Protein AF-A0A5C7M4S6-F1 (afdb_monomer)

Mean predicted aligned error: 17.48 Å

Secondary structure (DSSP, 8-state):
-PPPPPPSSEEEEEEPTTS-EEEEEE-HHHHHTT-PPPPPSS-GGGPPTTSHHHHHHHHHHHHHHHHHHHHHHHHHHHHHHHHHHHHIIIIIS-HHHHTT--SHHHHHHHHHHHS-PPP-HHHHHHHIIIII--EETTEEHHHHHHTSPPPS----HHHHHHHHHHHHHT--HHHHHTS-HHHHHHHHHHHHHHHHHHHHHHHHHHHHT-

Foldseek 3Di:
DPPPDDDPFDWDFDQDPVRDTDTDTDDPVCVVVPDQLPDQPDDCVPDDPPDPSVVSVVVNVVVVVVVVVVVVVVVVVVVVVVVVLCCCLVPVDDPVVNVVPDDPVSSVVSVVVVPLDAQDLVLLQCCQCPPVVDDDPNHGLSVLLVPPDDDPDDDPVSVVLLVVLCVVVVHDPVRSSPDRSSVSSNSSCVVCVVVSVVVSVVVVVVVVVD

Radius of gyration: 26.86 Å; Cα contacts (8 Å, |Δi|>4): 128; chains: 1; bounding box: 48×53×70 Å

pLDDT: mean 74.1, std 14.86, range [34.62, 96.0]

Sequence (210 aa):
MAPAELPEPFSYRMTFLNGDSADVAYTREDMENGRSIPMPQKRKADCVPLDPEWDAWLAYDTQKAAELHYARQDAEQEGWLDKAVRHVINKCISQEDRRRILLEDDVDAIMEAALVPEVTHEMLRDVISRKYRASFDGENVVDALEALPSGSGEVRIIRLWERELQMKLGKSLEEYGMLPASERADMLVAMKLPEWMSALESEKMRRERR

Solvent-accessible surface area (backbone atoms only — not comparable to full-atom values): 12679 Å² total; per-residue (Å²): 130,81,80,79,81,78,71,79,69,41,71,44,77,47,69,46,98,88,72,50,72,48,78,45,76,42,50,72,70,46,66,77,68,56,72,66,72,74,78,64,88,68,57,75,91,79,43,56,88,89,37,73,70,32,51,48,43,52,52,39,53,51,50,52,50,49,52,53,48,50,56,47,50,52,52,50,49,52,54,47,49,54,52,48,53,51,45,45,58,70,70,73,44,53,81,72,59,56,74,69,56,81,51,73,68,49,51,49,56,46,52,62,65,66,45,60,65,73,68,48,73,66,54,42,46,48,41,34,53,72,74,67,61,45,61,50,100,89,34,50,51,62,60,55,56,68,70,45,85,79,70,99,71,92,68,70,60,61,62,53,50,52,52,52,49,34,59,74,67,71,45,55,72,66,68,50,48,73,48,55,39,70,57,51,28,47,53,46,47,71,69,41,48,67,61,52,52,53,51,53,53,52,50,51,57,54,57,78,76,106

Structure (mmCIF, N/CA/C/O backbone):
data_AF-A0A5C7M4S6-F1
#
_entry.id   AF-A0A5C7M4S6-F1
#
loop_
_atom_site.group_PDB
_atom_site.id
_atom_site.type_symbol
_atom_site.label_atom_id
_atom_site.label_alt_id
_atom_site.label_comp_id
_atom_site.label_asym_id
_atom_site.label_entity_id
_atom_site.label_seq_id
_atom_site.pdbx_PDB_ins_code
_atom_site.Cartn_x
_atom_site.Cartn_y
_atom_site.Cartn_z
_atom_site.occupancy
_atom_site.B_iso_or_equiv
_atom_site.auth_seq_id
_atom_site.auth_comp_id
_atom_site.auth_asym_id
_atom_site.auth_atom_id
_atom_site.pdbx_PDB_model_num
ATOM 1 N N . MET A 1 1 ? -27.812 -18.053 -21.134 1.00 38.78 1 MET A N 1
ATOM 2 C CA . MET A 1 1 ? -27.820 -17.443 -22.480 1.00 38.78 1 MET A CA 1
ATOM 3 C C . MET A 1 1 ? -26.374 -17.320 -22.910 1.00 38.78 1 MET A C 1
ATOM 5 O O . MET A 1 1 ? -25.618 -16.703 -22.173 1.00 38.78 1 MET A O 1
ATOM 9 N N . ALA A 1 2 ? -25.972 -17.970 -24.003 1.00 34.62 2 ALA A N 1
ATOM 10 C CA . ALA A 1 2 ? -24.640 -17.749 -24.562 1.00 34.62 2 ALA A CA 1
ATOM 11 C C . ALA A 1 2 ? -24.568 -16.304 -25.096 1.00 34.62 2 ALA A C 1
ATOM 13 O O . ALA A 1 2 ? -25.572 -15.841 -25.650 1.00 34.62 2 ALA A O 1
ATOM 14 N N . PRO A 1 3 ? -23.461 -15.570 -24.887 1.00 38.56 3 PRO A N 1
ATOM 15 C CA . PRO A 1 3 ? -23.305 -14.242 -25.467 1.00 38.56 3 PRO A CA 1
ATOM 16 C C . PRO A 1 3 ? -23.404 -14.350 -26.992 1.00 38.56 3 PRO A C 1
ATOM 18 O O . PRO A 1 3 ? -22.839 -15.265 -27.588 1.00 38.56 3 PRO A O 1
ATOM 21 N N . ALA A 1 4 ? -24.182 -13.455 -27.604 1.00 46.53 4 ALA A N 1
ATOM 22 C CA . ALA A 1 4 ? -24.341 -13.410 -29.052 1.00 46.53 4 ALA A CA 1
ATOM 23 C C . ALA A 1 4 ? -22.966 -13.210 -29.702 1.00 46.53 4 ALA A C 1
ATOM 25 O O . ALA A 1 4 ? -22.237 -12.288 -29.334 1.00 46.53 4 ALA A O 1
ATOM 26 N N . GLU A 1 5 ? -22.609 -14.093 -30.633 1.00 48.84 5 GLU A N 1
ATOM 27 C CA . GLU A 1 5 ? -21.353 -13.996 -31.370 1.00 48.84 5 GLU A CA 1
ATOM 28 C C . GLU A 1 5 ? -21.321 -12.671 -32.141 1.00 48.84 5 GLU A C 1
ATOM 30 O O . GLU A 1 5 ? -22.247 -12.346 -32.889 1.00 48.84 5 GLU A O 1
ATOM 35 N N . LEU A 1 6 ? -20.272 -11.874 -31.915 1.00 49.28 6 LEU A N 1
ATOM 36 C CA . LEU A 1 6 ? -20.057 -10.631 -32.649 1.00 49.28 6 LEU A CA 1
ATOM 37 C C . LEU A 1 6 ? -19.840 -10.955 -34.138 1.00 49.28 6 LEU A C 1
ATOM 39 O O . LEU A 1 6 ? -19.073 -11.870 -34.440 1.00 49.28 6 LEU A O 1
ATOM 43 N N . PRO A 1 7 ? -20.485 -10.228 -35.068 1.00 56.44 7 PRO A N 1
ATOM 44 C CA . PRO A 1 7 ? -20.280 -10.436 -36.495 1.00 56.44 7 PRO A CA 1
ATOM 45 C C . PRO A 1 7 ? -18.844 -10.066 -36.887 1.00 56.44 7 PRO A C 1
ATOM 47 O O . PRO A 1 7 ? -18.361 -8.981 -36.561 1.00 56.44 7 PRO A O 1
ATOM 50 N N . GLU A 1 8 ? -18.169 -10.978 -37.585 1.00 49.09 8 GLU A N 1
ATOM 51 C CA . GLU A 1 8 ? -16.792 -10.810 -38.054 1.00 49.09 8 GLU A CA 1
ATOM 52 C C . GLU A 1 8 ? -16.749 -10.424 -39.546 1.00 49.09 8 GLU A C 1
ATOM 54 O O . GLU A 1 8 ? -17.538 -10.957 -40.334 1.00 49.09 8 GLU A O 1
ATOM 59 N N . PRO A 1 9 ? -15.825 -9.535 -39.966 1.00 62.56 9 PRO A N 1
ATOM 60 C CA . PRO A 1 9 ? -14.897 -8.767 -39.130 1.00 62.56 9 PRO A CA 1
ATOM 61 C C . PRO A 1 9 ? -15.596 -7.598 -38.415 1.00 62.56 9 PRO A C 1
ATOM 63 O O . PRO A 1 9 ? -16.467 -6.939 -38.986 1.00 62.56 9 PRO A O 1
ATOM 66 N N . PHE A 1 10 ? -15.178 -7.294 -37.184 1.00 58.06 10 PHE A N 1
ATOM 67 C CA . PHE A 1 10 ? -15.633 -6.100 -36.465 1.00 58.06 10 PHE A CA 1
ATOM 68 C C . PHE A 1 10 ? -14.598 -4.979 -36.604 1.00 58.06 10 PHE A C 1
ATOM 70 O O . PHE A 1 10 ? -13.390 -5.214 -36.613 1.00 58.06 10 PHE A O 1
ATOM 77 N N . SER A 1 11 ? -15.075 -3.746 -36.774 1.00 59.66 11 SER A N 1
ATOM 78 C CA . SER A 1 11 ? -14.223 -2.575 -37.009 1.00 59.66 11 SER A CA 1
ATOM 79 C C . SER A 1 11 ? -14.165 -1.699 -35.763 1.00 59.66 11 SER A C 1
ATOM 81 O O . SER A 1 11 ? -15.209 -1.328 -35.226 1.00 59.66 11 SER A O 1
ATOM 83 N N . TYR A 1 12 ? -12.957 -1.340 -35.330 1.00 49.72 12 TYR A N 1
ATOM 84 C CA . TYR A 1 12 ? -12.733 -0.351 -34.280 1.00 49.72 12 TYR A CA 1
ATOM 85 C C . TYR A 1 12 ? -12.117 0.904 -34.873 1.00 49.72 12 TYR A C 1
ATOM 87 O O . TYR A 1 12 ? -11.176 0.835 -35.662 1.00 49.72 12 TYR A O 1
ATOM 95 N N . ARG A 1 13 ? -12.609 2.060 -34.436 1.00 54.88 13 ARG A N 1
ATOM 96 C CA . ARG A 1 13 ? -11.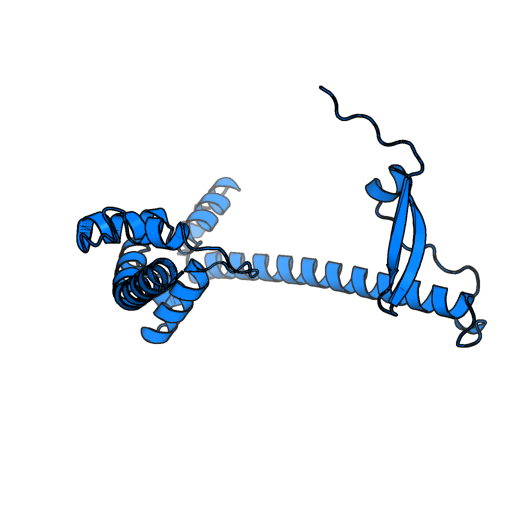927 3.324 -34.675 1.00 54.88 13 ARG A CA 1
ATOM 97 C C . ARG A 1 13 ? -10.788 3.448 -33.675 1.00 54.88 13 ARG A C 1
ATOM 99 O O . ARG A 1 13 ? -11.031 3.684 -32.493 1.00 54.88 13 ARG A O 1
ATOM 106 N N . MET A 1 14 ? -9.561 3.254 -34.137 1.00 57.84 14 MET A N 1
ATOM 107 C CA . MET A 1 14 ? -8.370 3.445 -33.320 1.00 57.84 14 MET A CA 1
ATOM 108 C C . MET A 1 14 ? -7.874 4.870 -33.473 1.00 57.84 14 MET A C 1
ATOM 110 O O . MET A 1 14 ? -7.641 5.318 -34.592 1.00 57.84 14 MET A O 1
ATOM 114 N N . THR A 1 15 ? -7.695 5.558 -32.350 1.00 54.16 15 THR A N 1
ATOM 115 C CA . THR A 1 15 ? -7.019 6.855 -32.306 1.00 54.16 15 THR A CA 1
ATOM 116 C C . THR A 1 15 ? -5.551 6.625 -31.968 1.00 54.16 15 THR A C 1
ATOM 118 O O . THR A 1 15 ? -5.232 6.047 -30.928 1.00 54.16 15 THR A O 1
ATOM 121 N N . PHE A 1 16 ? -4.660 7.056 -32.850 1.00 62.44 16 PHE A N 1
ATOM 122 C CA . PHE A 1 16 ? -3.217 6.954 -32.678 1.00 62.44 16 PHE A CA 1
ATOM 123 C C . PHE A 1 16 ? -2.688 8.090 -31.794 1.00 62.44 16 PHE A C 1
ATOM 125 O O . PHE A 1 16 ? -3.347 9.106 -31.573 1.00 62.44 16 PHE A O 1
ATOM 132 N N . LEU A 1 17 ? -1.459 7.935 -31.293 1.00 49.44 17 LEU A N 1
ATOM 133 C CA . LEU A 1 17 ? -0.818 8.908 -30.396 1.00 49.44 17 LEU A CA 1
ATOM 134 C C . LEU A 1 17 ? -0.606 10.293 -31.034 1.00 49.44 17 LEU A C 1
ATOM 136 O O . LEU A 1 17 ? -0.450 11.276 -30.315 1.00 49.44 17 LEU A O 1
ATOM 140 N N . ASN A 1 18 ? -0.613 10.385 -32.366 1.00 59.50 18 ASN A N 1
ATOM 141 C CA . ASN A 1 18 ? -0.530 11.645 -33.106 1.00 59.50 18 ASN A CA 1
ATOM 142 C C . ASN A 1 18 ? -1.893 12.363 -33.246 1.00 59.50 18 ASN A C 1
ATOM 144 O O . ASN A 1 18 ? -1.940 13.462 -33.790 1.00 59.50 18 ASN A O 1
ATOM 148 N N . GLY A 1 19 ? -2.980 11.767 -32.742 1.00 60.16 19 GLY A N 1
ATOM 149 C CA . GLY A 1 19 ? -4.340 12.302 -32.818 1.00 60.16 19 GLY A CA 1
ATOM 150 C C . GLY A 1 19 ? -5.130 11.869 -34.055 1.00 60.16 19 GLY A C 1
ATOM 151 O O . GLY A 1 19 ? -6.329 12.145 -34.119 1.00 60.16 19 GLY A O 1
ATOM 152 N N . ASP A 1 20 ? -4.508 11.165 -35.003 1.00 64.19 20 ASP A N 1
ATOM 153 C CA . ASP A 1 20 ? -5.213 10.611 -36.156 1.00 64.19 20 ASP A CA 1
ATOM 154 C C . ASP A 1 20 ? -6.082 9.432 -35.735 1.00 64.19 20 ASP A C 1
ATOM 156 O O . ASP A 1 20 ? -5.797 8.741 -34.757 1.00 64.19 20 ASP A O 1
ATOM 160 N N . SER A 1 21 ? -7.143 9.170 -36.496 1.00 66.12 21 SER A N 1
ATOM 161 C CA . SER A 1 21 ? -7.960 7.979 -36.290 1.00 66.12 21 SER A CA 1
ATOM 162 C C . SER A 1 21 ? -8.142 7.199 -37.581 1.00 66.12 21 SER A C 1
ATOM 164 O O . SER A 1 21 ? -8.342 7.787 -38.643 1.00 66.12 21 SER A O 1
ATOM 166 N N . ALA A 1 22 ? -8.072 5.875 -37.482 1.00 64.44 22 ALA A N 1
ATOM 167 C CA . ALA A 1 22 ? -8.379 4.969 -38.578 1.00 64.44 22 ALA A CA 1
ATOM 168 C C . ALA A 1 22 ? -9.371 3.904 -38.116 1.00 64.44 22 ALA A C 1
ATOM 170 O O . ALA A 1 22 ? -9.297 3.410 -36.989 1.00 64.44 22 ALA A O 1
ATOM 171 N N . ASP A 1 23 ? -10.289 3.544 -39.007 1.00 66.81 23 ASP A N 1
ATOM 172 C CA . ASP A 1 23 ? -11.171 2.403 -38.808 1.00 66.81 23 ASP A CA 1
ATOM 173 C C . ASP A 1 23 ? -10.395 1.137 -39.209 1.00 66.81 23 ASP A C 1
ATOM 175 O O . ASP A 1 23 ? -10.052 0.938 -40.376 1.00 66.81 23 ASP A O 1
ATOM 179 N N . VAL A 1 24 ? -10.064 0.308 -38.219 1.00 63.81 24 VAL A N 1
ATOM 180 C CA . VAL A 1 24 ? -9.273 -0.915 -38.383 1.00 63.81 24 VAL A CA 1
ATOM 181 C C . VAL A 1 24 ? -10.179 -2.119 -38.161 1.00 63.81 24 VAL A C 1
ATOM 183 O O . VAL A 1 24 ? -10.838 -2.236 -37.126 1.00 63.81 24 VAL A O 1
ATOM 186 N N . ALA A 1 25 ? -10.213 -3.020 -39.141 1.00 62.56 25 ALA A N 1
ATOM 187 C CA . ALA A 1 25 ? -10.948 -4.274 -39.053 1.00 62.56 25 ALA A CA 1
ATOM 188 C C . ALA A 1 25 ? -10.105 -5.344 -38.343 1.00 62.56 25 ALA A C 1
ATOM 190 O O . ALA A 1 25 ? -8.958 -5.601 -38.724 1.00 62.56 25 ALA A O 1
ATOM 191 N N . TYR A 1 26 ? -10.703 -5.976 -37.337 1.00 54.62 26 TYR A N 1
ATOM 192 C CA . TYR A 1 26 ? -10.131 -7.084 -36.583 1.00 54.62 26 TYR A CA 1
ATOM 193 C C . TYR A 1 26 ? -10.938 -8.360 -36.815 1.00 54.62 26 TYR A C 1
ATOM 195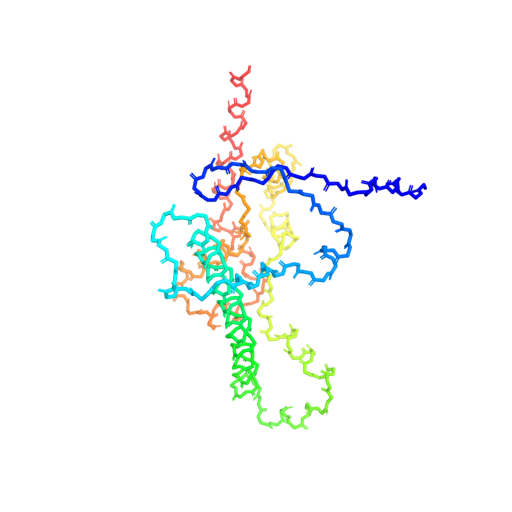 O O . TYR A 1 26 ? -12.168 -8.338 -36.935 1.00 54.62 26 TYR A O 1
ATOM 203 N N . THR A 1 27 ? -10.226 -9.481 -36.861 1.00 61.31 27 THR A N 1
ATOM 204 C CA . THR A 1 27 ? -10.796 -10.824 -36.721 1.00 61.31 27 THR A CA 1
ATOM 205 C C . THR A 1 27 ? -10.497 -11.367 -35.323 1.00 61.31 27 THR A C 1
ATOM 207 O O . THR A 1 27 ? -9.634 -10.847 -34.612 1.00 61.31 27 THR A O 1
ATOM 210 N N . ARG A 1 28 ? -11.199 -12.420 -34.899 1.00 53.75 28 ARG A N 1
ATOM 211 C CA . ARG A 1 28 ? -10.939 -13.075 -33.606 1.00 53.75 28 ARG A CA 1
ATOM 212 C C . ARG A 1 28 ? -9.544 -13.702 -33.542 1.00 53.75 28 ARG A C 1
ATOM 214 O O . ARG A 1 28 ? -8.868 -13.583 -32.524 1.00 53.75 28 ARG A O 1
ATOM 221 N N . GLU A 1 29 ? -9.074 -14.240 -34.664 1.00 52.81 29 GLU A N 1
ATOM 222 C CA . GLU A 1 29 ? -7.724 -14.792 -34.819 1.00 52.81 29 GLU A CA 1
ATOM 223 C C . GLU A 1 29 ? -6.624 -13.726 -34.625 1.00 52.81 29 GLU A C 1
ATOM 225 O O . GLU A 1 29 ? -5.552 -14.026 -34.100 1.00 52.81 29 GLU A O 1
ATOM 230 N N . ASP A 1 30 ? -6.902 -12.460 -34.961 1.00 58.44 30 ASP A N 1
ATOM 231 C CA . ASP A 1 30 ? -5.971 -11.343 -34.742 1.00 58.44 30 ASP A CA 1
ATOM 232 C C . ASP A 1 30 ? -5.835 -10.946 -33.261 1.00 58.44 30 ASP A C 1
ATOM 234 O O . ASP A 1 30 ? -4.789 -10.426 -32.858 1.00 58.44 30 ASP A O 1
ATOM 238 N N . MET A 1 31 ? -6.884 -11.163 -32.456 1.00 53.34 31 MET A N 1
ATOM 239 C CA . MET A 1 31 ? -6.871 -10.877 -31.015 1.00 53.34 31 MET A CA 1
ATOM 240 C C . MET A 1 31 ? -6.227 -12.008 -30.214 1.00 53.34 31 MET A C 1
ATOM 242 O O . MET A 1 31 ? -5.483 -11.740 -29.276 1.00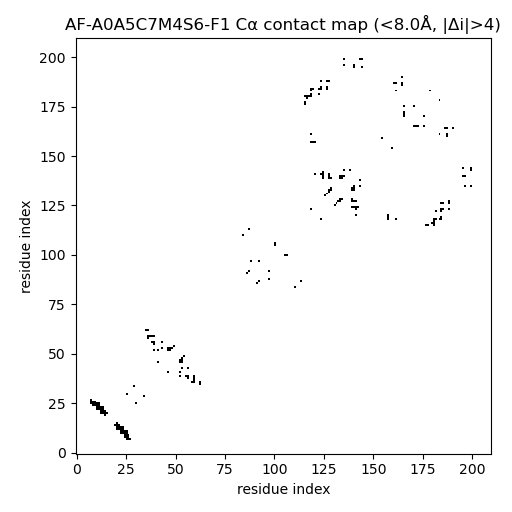 53.34 31 MET A O 1
ATOM 246 N N . GLU A 1 32 ? -6.478 -13.261 -30.597 1.00 50.94 32 GLU A N 1
ATOM 247 C CA . GLU A 1 32 ? -5.940 -14.441 -29.906 1.00 50.94 32 GLU A CA 1
ATOM 248 C C . GLU A 1 32 ? -4.432 -14.620 -30.134 1.00 50.94 32 GLU A C 1
ATOM 250 O O . GLU A 1 32 ? -3.723 -15.061 -29.233 1.00 50.94 32 GLU A O 1
ATOM 255 N N . ASN A 1 33 ? -3.920 -14.212 -31.299 1.00 55.00 33 ASN A N 1
ATOM 256 C CA . ASN A 1 33 ? -2.504 -14.354 -31.647 1.00 55.00 33 ASN A CA 1
ATOM 257 C C . ASN A 1 33 ? -1.664 -13.091 -31.406 1.00 55.0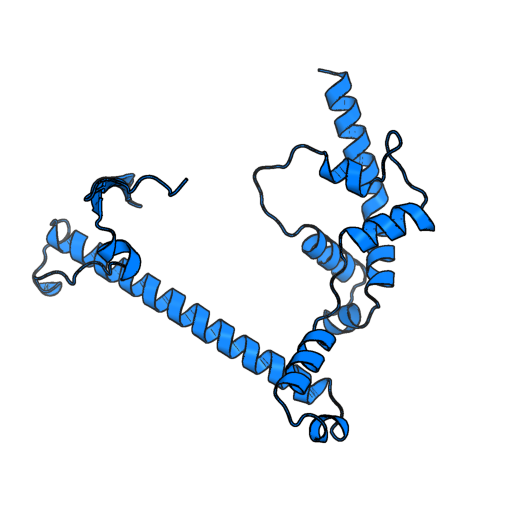0 33 ASN A C 1
ATOM 259 O O . ASN A 1 33 ? -0.486 -13.080 -31.757 1.00 55.00 33 ASN A O 1
ATOM 263 N N . GLY A 1 34 ? -2.256 -12.031 -30.840 1.00 53.88 34 GLY A N 1
ATOM 264 C CA . GLY A 1 34 ? -1.584 -10.760 -30.573 1.00 53.88 34 GLY A CA 1
ATOM 265 C C . GLY A 1 34 ? -0.941 -10.172 -31.829 1.00 53.88 34 GLY A C 1
ATOM 266 O O . GLY A 1 34 ? 0.269 -10.286 -32.014 1.00 53.88 34 GLY A O 1
ATOM 267 N N . ARG A 1 35 ? -1.734 -9.546 -32.712 1.00 55.84 35 ARG A N 1
ATOM 268 C CA . ARG A 1 35 ? -1.221 -8.914 -33.943 1.00 55.84 35 ARG A CA 1
ATOM 269 C C . ARG A 1 35 ? 0.001 -8.016 -33.667 1.00 55.84 35 ARG A C 1
ATOM 271 O O . ARG A 1 35 ? -0.118 -6.879 -33.210 1.00 55.84 35 ARG A O 1
ATOM 278 N N . SER A 1 36 ? 1.185 -8.515 -34.012 1.00 57.56 36 SER A N 1
ATOM 279 C CA . SER A 1 36 ? 2.373 -7.691 -34.225 1.00 57.56 36 SER A CA 1
ATOM 280 C C . SER A 1 36 ? 2.181 -6.967 -35.557 1.00 57.56 36 SER A C 1
ATOM 282 O O . SER A 1 36 ? 1.759 -7.600 -36.531 1.00 57.56 36 SER A O 1
ATOM 284 N N . ILE A 1 37 ? 2.425 -5.653 -35.618 1.00 59.16 37 ILE A N 1
ATOM 285 C CA . ILE A 1 37 ? 2.399 -4.913 -36.885 1.00 59.16 37 ILE A CA 1
ATOM 286 C C . ILE A 1 37 ? 3.296 -5.681 -37.867 1.00 59.16 37 ILE A C 1
ATOM 288 O O . ILE A 1 37 ? 4.444 -5.992 -37.528 1.00 59.16 37 ILE A O 1
ATOM 292 N N . PRO A 1 38 ? 2.789 -6.051 -39.056 1.00 61.53 38 PRO A N 1
ATOM 293 C CA . PRO A 1 38 ? 3.587 -6.782 -40.023 1.00 61.53 38 PRO A CA 1
ATOM 294 C C . PRO A 1 38 ? 4.806 -5.942 -40.401 1.00 61.53 38 PRO A C 1
ATOM 296 O O . PRO A 1 38 ? 4.697 -4.735 -40.618 1.00 61.53 38 PRO A O 1
ATOM 299 N N . MET A 1 39 ? 5.971 -6.587 -40.471 1.00 65.88 39 MET A N 1
ATOM 300 C CA . MET A 1 39 ? 7.210 -5.922 -40.862 1.00 65.88 39 MET A CA 1
ATOM 301 C C . MET A 1 39 ? 7.008 -5.212 -42.214 1.00 65.88 39 MET A C 1
ATOM 303 O O . MET A 1 39 ? 6.554 -5.862 -43.164 1.00 65.88 39 MET A O 1
ATOM 307 N N . PRO A 1 40 ? 7.332 -3.910 -42.330 1.00 76.69 40 PRO A N 1
ATOM 308 C CA . PRO A 1 40 ? 7.170 -3.190 -43.587 1.00 76.69 40 PRO A CA 1
ATOM 309 C C . PRO A 1 40 ? 7.975 -3.842 -44.718 1.00 76.69 40 PRO A C 1
ATOM 311 O O . PRO A 1 40 ? 9.088 -4.331 -44.513 1.00 76.69 40 PRO A O 1
ATOM 314 N N . GLN A 1 41 ? 7.410 -3.858 -45.929 1.00 73.38 41 GLN A N 1
ATOM 315 C CA . GLN A 1 41 ? 7.985 -4.604 -47.057 1.00 73.38 41 GLN A CA 1
ATOM 316 C C . GLN A 1 41 ? 9.219 -3.925 -47.666 1.00 73.38 41 GLN A C 1
ATOM 318 O O . GLN A 1 41 ? 10.133 -4.603 -48.139 1.00 73.38 41 GLN A O 1
ATOM 323 N N . LYS A 1 42 ? 9.261 -2.588 -47.669 1.00 75.75 42 LYS A N 1
ATOM 324 C CA . LYS A 1 42 ? 10.436 -1.824 -48.110 1.00 75.75 42 LYS A CA 1
ATOM 325 C C . LYS A 1 42 ? 11.452 -1.734 -46.985 1.00 75.75 42 LYS A C 1
ATOM 327 O O . LYS A 1 42 ? 11.081 -1.643 -45.821 1.00 75.75 42 LYS A O 1
ATOM 332 N N . ARG A 1 43 ? 12.748 -1.717 -47.305 1.00 75.94 43 ARG A N 1
ATOM 333 C CA . ARG A 1 43 ? 13.778 -1.499 -46.280 1.00 75.94 43 ARG A CA 1
ATOM 334 C C . ARG A 1 43 ? 13.707 -0.050 -45.806 1.00 75.94 43 ARG A C 1
ATOM 336 O O . ARG A 1 43 ? 13.578 0.849 -46.626 1.00 75.94 43 ARG A O 1
ATOM 343 N N . LYS A 1 44 ? 13.892 0.182 -44.505 1.00 74.38 44 LYS A N 1
ATOM 344 C CA . LYS A 1 44 ? 13.865 1.527 -43.899 1.00 74.38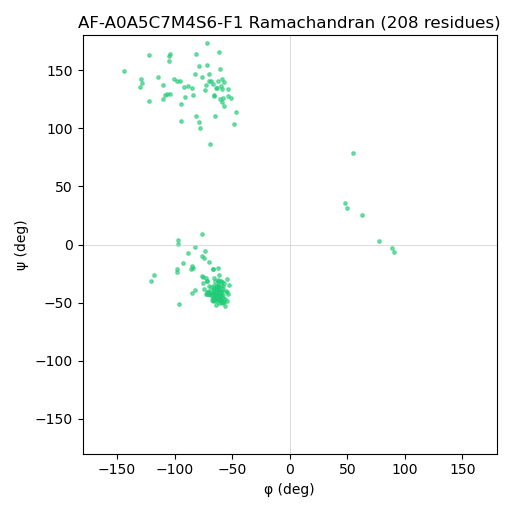 44 LYS A CA 1
ATOM 345 C C . LYS A 1 44 ? 14.796 2.537 -44.587 1.00 74.38 44 LYS A C 1
ATOM 347 O O . LYS A 1 44 ? 14.462 3.710 -44.682 1.00 74.38 44 LYS A O 1
ATOM 352 N N . ALA A 1 45 ? 15.951 2.077 -45.076 1.00 79.69 45 ALA A N 1
ATOM 353 C CA . ALA A 1 45 ? 16.920 2.908 -45.797 1.00 79.69 45 ALA A CA 1
ATOM 354 C C . ALA A 1 45 ? 16.410 3.417 -47.159 1.00 79.69 45 ALA A C 1
ATOM 356 O O . ALA A 1 45 ? 16.928 4.408 -47.663 1.00 79.69 45 ALA A O 1
ATOM 357 N N . ASP A 1 46 ? 15.399 2.754 -47.725 1.00 80.88 46 ASP A N 1
ATOM 358 C CA . ASP A 1 46 ? 14.792 3.081 -49.018 1.00 80.88 46 ASP A CA 1
ATOM 359 C C . ASP A 1 46 ? 13.509 3.925 -48.856 1.00 80.88 46 ASP A C 1
ATOM 361 O O . ASP A 1 46 ? 12.853 4.265 -49.842 1.00 80.88 46 ASP A O 1
ATOM 365 N N . CYS A 1 47 ? 13.122 4.244 -47.617 1.00 76.69 47 CYS A N 1
ATOM 366 C CA . CYS A 1 47 ? 11.942 5.039 -47.297 1.00 76.69 47 CYS A CA 1
ATOM 367 C C . CYS A 1 47 ? 12.308 6.526 -47.193 1.00 76.69 47 CYS A C 1
ATOM 369 O O . CYS A 1 47 ? 13.296 6.892 -46.553 1.00 76.69 47 CYS A O 1
ATOM 371 N N . VAL A 1 48 ? 11.489 7.393 -47.790 1.00 82.31 48 VAL A N 1
ATOM 372 C CA . VAL A 1 48 ? 11.635 8.848 -47.658 1.00 82.31 48 VAL A CA 1
ATOM 373 C C . VAL A 1 48 ? 10.915 9.302 -46.383 1.00 82.31 48 VAL A C 1
ATOM 375 O O . VAL A 1 48 ? 9.790 8.858 -46.146 1.00 82.31 48 VAL A O 1
ATOM 378 N N . PRO A 1 49 ? 11.519 10.170 -45.550 1.00 77.31 49 PRO A N 1
ATOM 379 C CA . PRO A 1 49 ? 10.840 10.716 -44.380 1.00 77.31 49 PRO A CA 1
ATOM 380 C C . PRO A 1 49 ? 9.499 11.359 -44.755 1.00 77.31 49 PRO A C 1
ATOM 382 O O . PRO A 1 49 ? 9.462 12.157 -45.689 1.00 77.31 49 PRO A O 1
ATOM 385 N N . LEU A 1 50 ? 8.449 11.058 -43.980 1.00 73.62 50 LEU A N 1
ATOM 386 C CA . LEU A 1 50 ? 7.056 11.517 -44.155 1.00 73.62 50 LEU A CA 1
ATOM 387 C C . LEU A 1 50 ? 6.242 10.808 -45.252 1.00 73.62 50 LEU A C 1
ATOM 389 O O . LEU A 1 50 ? 5.086 11.171 -45.469 1.00 73.62 50 LEU A O 1
ATOM 393 N N . ASP A 1 51 ? 6.797 9.796 -45.922 1.00 79.56 51 ASP A N 1
ATOM 394 C CA . ASP A 1 51 ? 5.986 8.911 -46.760 1.00 79.56 51 ASP A CA 1
ATOM 395 C C . ASP A 1 51 ? 5.243 7.872 -45.896 1.00 79.56 51 ASP A C 1
ATOM 397 O O . ASP A 1 51 ? 5.763 7.448 -44.861 1.00 79.56 51 ASP A O 1
ATOM 401 N N . PRO A 1 52 ? 4.091 7.340 -46.349 1.00 75.19 52 PRO A N 1
ATOM 402 C CA . PRO A 1 52 ? 3.336 6.323 -45.604 1.00 75.19 52 PRO A CA 1
ATOM 403 C C . PRO A 1 52 ? 4.158 5.080 -45.216 1.00 75.19 52 PRO A C 1
ATOM 405 O O . PRO A 1 52 ? 3.920 4.450 -44.190 1.00 75.19 52 PRO A O 1
ATOM 408 N N . GLU A 1 53 ? 5.157 4.733 -46.030 1.00 74.88 53 GLU A N 1
ATOM 409 C CA . GLU A 1 53 ? 6.091 3.628 -45.773 1.00 74.88 53 GLU A CA 1
ATOM 410 C C . GLU A 1 53 ? 7.078 3.942 -44.638 1.00 74.88 53 GLU A C 1
ATOM 412 O O . GLU A 1 53 ? 7.499 3.047 -43.907 1.00 74.88 53 GLU A O 1
ATOM 417 N N . TRP A 1 54 ? 7.451 5.213 -44.472 1.00 72.75 54 TRP A N 1
ATOM 418 C CA . TRP A 1 54 ? 8.264 5.670 -43.347 1.00 72.75 54 TRP A CA 1
ATOM 419 C C . TRP A 1 54 ? 7.463 5.656 -42.045 1.00 72.75 54 TRP A C 1
ATOM 421 O O . TRP A 1 54 ? 7.970 5.198 -41.019 1.00 72.75 54 TRP A O 1
ATOM 431 N N . ASP A 1 55 ? 6.198 6.073 -42.097 1.00 72.12 55 ASP A N 1
ATOM 432 C CA . ASP A 1 55 ? 5.296 6.033 -40.944 1.00 72.12 55 ASP A CA 1
ATOM 433 C C . ASP A 1 55 ? 4.996 4.591 -40.508 1.00 72.12 55 ASP A C 1
ATOM 435 O O . ASP A 1 55 ? 4.997 4.293 -39.311 1.00 72.12 55 ASP A O 1
ATOM 439 N N . ALA A 1 56 ? 4.850 3.663 -41.461 1.00 71.38 56 ALA A N 1
ATOM 440 C CA . ALA A 1 56 ? 4.734 2.232 -41.176 1.00 71.38 56 ALA A CA 1
ATOM 441 C C . ALA A 1 56 ? 5.977 1.677 -40.454 1.00 71.38 56 ALA A C 1
ATOM 443 O O . ALA A 1 56 ? 5.848 0.907 -39.500 1.00 71.38 56 ALA A O 1
ATOM 444 N N . TRP A 1 57 ? 7.182 2.105 -40.852 1.00 76.38 57 TRP A N 1
ATOM 445 C CA . TRP A 1 57 ? 8.424 1.774 -40.141 1.00 76.38 57 TRP A CA 1
ATOM 446 C C . TRP A 1 57 ? 8.489 2.373 -38.741 1.00 76.38 57 TRP A C 1
ATOM 448 O O . TRP A 1 57 ? 8.928 1.693 -37.815 1.00 76.38 57 TRP A O 1
ATOM 458 N N . LEU A 1 58 ? 8.047 3.619 -38.567 1.00 71.88 58 LEU A N 1
ATOM 459 C CA . LEU A 1 58 ? 8.021 4.264 -37.258 1.00 71.88 58 LEU A CA 1
ATOM 460 C C . LEU A 1 58 ? 7.057 3.541 -36.310 1.00 71.88 58 LEU A C 1
ATOM 462 O O . LEU A 1 58 ? 7.409 3.292 -35.157 1.00 71.88 58 LEU A O 1
ATOM 466 N N . ALA A 1 59 ? 5.876 3.153 -36.795 1.00 70.50 59 ALA A N 1
ATOM 467 C CA . ALA A 1 59 ? 4.899 2.393 -36.024 1.00 70.50 59 ALA A CA 1
ATOM 468 C C . ALA A 1 59 ? 5.427 0.997 -35.646 1.00 70.50 59 ALA A C 1
ATOM 470 O O . ALA A 1 59 ? 5.332 0.601 -34.483 1.00 70.50 59 ALA A O 1
ATOM 471 N N . TYR A 1 60 ? 6.052 0.290 -36.596 1.00 73.81 60 TYR A N 1
ATOM 472 C CA . TYR A 1 60 ? 6.676 -1.015 -36.364 1.00 73.81 60 TYR A CA 1
ATOM 473 C C . TYR A 1 60 ? 7.808 -0.950 -35.326 1.00 73.81 60 TYR A C 1
ATOM 475 O O . TYR A 1 60 ? 7.801 -1.710 -34.357 1.00 73.81 60 TYR A O 1
ATOM 483 N N . ASP A 1 61 ? 8.752 -0.014 -35.477 1.00 73.81 61 ASP A N 1
ATOM 484 C CA . ASP A 1 61 ? 9.863 0.168 -34.532 1.00 73.81 61 ASP A CA 1
ATOM 485 C C . ASP A 1 61 ? 9.354 0.548 -33.136 1.00 73.81 61 ASP A C 1
ATOM 487 O O . ASP A 1 61 ? 9.864 0.052 -32.131 1.00 73.81 61 ASP A O 1
ATOM 491 N N . THR A 1 62 ? 8.323 1.397 -33.066 1.00 71.06 62 THR A N 1
ATOM 492 C CA . THR A 1 62 ? 7.698 1.804 -31.800 1.00 71.06 62 THR A CA 1
ATOM 493 C C . THR A 1 62 ? 7.065 0.612 -31.087 1.00 71.06 62 THR A C 1
ATOM 495 O O . THR A 1 62 ? 7.309 0.416 -29.895 1.00 71.06 62 THR A O 1
ATOM 498 N N . GLN A 1 63 ? 6.307 -0.227 -31.803 1.00 74.69 63 GLN A N 1
ATOM 499 C CA . GLN A 1 63 ? 5.718 -1.429 -31.212 1.00 74.69 63 GLN A CA 1
ATOM 500 C C . GLN A 1 63 ? 6.798 -2.422 -30.774 1.00 74.69 63 GLN A C 1
ATOM 502 O O . GLN A 1 63 ? 6.730 -2.929 -29.659 1.00 74.69 63 GLN A O 1
ATOM 507 N N . LYS A 1 64 ? 7.826 -2.668 -31.595 1.00 74.12 64 LYS A N 1
ATOM 508 C CA . LYS A 1 64 ? 8.923 -3.580 -31.232 1.00 74.12 64 LYS A CA 1
ATOM 509 C C . LYS A 1 64 ? 9.716 -3.084 -30.027 1.00 74.12 64 LYS A C 1
ATOM 511 O O . LYS A 1 64 ? 10.093 -3.885 -29.175 1.00 74.12 64 LYS A O 1
ATOM 516 N N . ALA A 1 65 ? 9.940 -1.776 -29.917 1.00 64.06 65 ALA A N 1
ATOM 517 C CA . ALA A 1 65 ? 10.554 -1.177 -28.738 1.00 64.06 65 ALA A CA 1
ATOM 518 C C . ALA A 1 65 ? 9.681 -1.353 -27.485 1.00 64.06 65 ALA A C 1
ATOM 520 O O . ALA A 1 65 ? 10.217 -1.658 -26.421 1.00 64.06 65 ALA A O 1
ATOM 521 N N . ALA A 1 66 ? 8.356 -1.212 -27.608 1.00 67.25 66 ALA A N 1
ATOM 522 C CA . ALA A 1 66 ? 7.422 -1.466 -26.514 1.00 67.25 66 ALA A CA 1
ATOM 523 C C . ALA A 1 66 ? 7.413 -2.948 -26.101 1.00 67.25 66 ALA A C 1
ATOM 525 O O . ALA A 1 66 ? 7.568 -3.242 -24.920 1.00 67.25 66 ALA A O 1
ATOM 526 N N . GLU A 1 67 ? 7.327 -3.881 -27.055 1.00 76.00 67 GLU A N 1
ATOM 527 C CA . GLU A 1 67 ? 7.411 -5.330 -26.807 1.00 76.00 67 GLU A CA 1
ATOM 528 C C . GLU A 1 67 ? 8.715 -5.698 -26.073 1.00 76.00 67 GLU A C 1
ATOM 530 O O . GLU A 1 67 ? 8.686 -6.395 -25.061 1.00 76.00 67 GLU A O 1
ATOM 535 N N . LEU A 1 68 ? 9.860 -5.174 -26.530 1.00 69.75 68 LEU A N 1
ATOM 536 C CA . LEU A 1 68 ? 11.157 -5.377 -25.874 1.00 69.75 68 LEU A CA 1
ATOM 537 C C . LEU A 1 68 ? 11.210 -4.762 -24.471 1.00 69.75 68 LEU A C 1
ATOM 539 O O . LEU A 1 68 ? 11.842 -5.326 -23.578 1.00 69.75 68 LEU A O 1
ATOM 543 N N . HIS A 1 69 ? 10.580 -3.604 -24.271 1.00 62.34 69 HIS A N 1
ATOM 544 C CA . HIS A 1 69 ? 10.512 -2.955 -22.968 1.00 62.34 69 HIS A CA 1
ATOM 545 C C . HIS A 1 69 ? 9.691 -3.777 -21.973 1.00 62.34 69 HIS A C 1
ATOM 547 O O . HIS A 1 69 ? 10.168 -4.005 -20.866 1.00 62.34 69 HIS A O 1
ATOM 553 N N . TYR A 1 70 ? 8.512 -4.259 -22.373 1.00 68.31 70 TYR A N 1
ATOM 554 C CA . TYR A 1 70 ? 7.673 -5.112 -21.529 1.00 68.31 70 TYR A CA 1
ATOM 555 C C . TYR A 1 70 ? 8.357 -6.440 -21.217 1.00 68.31 70 TYR A C 1
ATOM 557 O O . TYR A 1 70 ? 8.497 -6.777 -20.049 1.00 68.31 70 TYR A O 1
ATOM 565 N N . ALA A 1 71 ? 8.926 -7.118 -22.218 1.00 72.31 71 ALA A N 1
ATOM 566 C CA . ALA A 1 71 ? 9.687 -8.347 -21.988 1.00 72.31 71 ALA A CA 1
ATOM 567 C C . ALA A 1 71 ? 10.868 -8.134 -21.023 1.00 72.31 71 ALA A C 1
ATOM 569 O O . ALA A 1 71 ? 11.196 -9.000 -20.213 1.00 72.31 71 ALA A O 1
ATOM 570 N N . ARG A 1 72 ? 11.517 -6.963 -21.087 1.00 69.44 72 ARG A N 1
ATOM 571 C CA . ARG A 1 72 ? 12.574 -6.592 -20.144 1.00 69.44 72 ARG A CA 1
ATOM 572 C C . ARG A 1 72 ? 12.030 -6.304 -18.746 1.00 69.44 72 ARG A C 1
ATOM 574 O O . ARG A 1 72 ? 12.676 -6.711 -17.788 1.00 69.44 72 ARG A O 1
ATOM 581 N N . GLN A 1 73 ? 10.894 -5.621 -18.618 1.00 65.06 73 GLN A N 1
ATOM 582 C CA . GLN A 1 73 ? 10.240 -5.403 -17.325 1.00 65.06 73 GLN A CA 1
ATOM 583 C C . GLN A 1 73 ? 9.838 -6.730 -16.679 1.00 65.06 73 GLN A C 1
ATOM 585 O O . GLN A 1 73 ? 10.142 -6.928 -15.507 1.00 65.06 73 GLN A O 1
ATOM 590 N N . ASP A 1 74 ? 9.256 -7.652 -17.446 1.00 66.44 74 ASP A N 1
ATOM 591 C CA . ASP A 1 74 ? 8.870 -8.982 -16.971 1.00 66.44 74 ASP A CA 1
ATOM 592 C C . ASP A 1 74 ? 10.101 -9.766 -16.491 1.00 66.44 74 ASP A C 1
ATOM 594 O O . ASP A 1 74 ? 10.133 -10.259 -15.364 1.00 66.44 74 ASP A O 1
ATOM 598 N N . ALA A 1 75 ? 11.178 -9.787 -17.285 1.00 70.94 75 ALA A N 1
ATOM 599 C CA . ALA A 1 75 ? 12.432 -10.438 -16.898 1.00 70.94 75 ALA A CA 1
ATOM 600 C C . ALA A 1 75 ? 13.108 -9.772 -15.680 1.0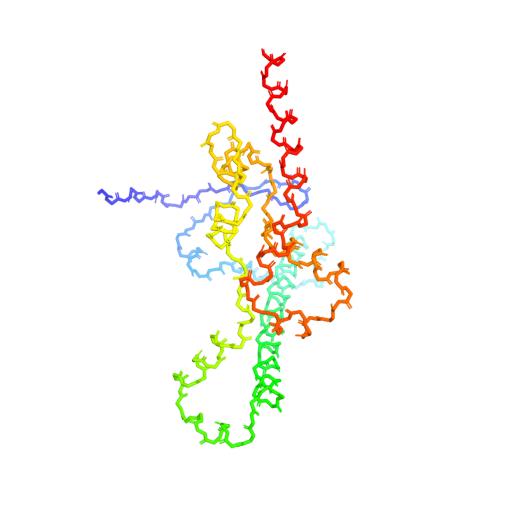0 70.94 75 ALA A C 1
ATOM 602 O O . ALA A 1 75 ? 13.703 -10.446 -14.835 1.00 70.94 75 ALA A O 1
ATOM 603 N N . GLU A 1 76 ? 13.043 -8.442 -15.566 1.00 67.06 76 GLU A N 1
ATOM 604 C CA . GLU A 1 76 ? 13.544 -7.704 -14.402 1.00 67.06 76 GLU A CA 1
ATOM 605 C C . GLU A 1 76 ? 12.695 -7.983 -13.152 1.00 67.06 76 GLU A C 1
ATOM 607 O O . GLU A 1 76 ? 13.255 -8.111 -12.060 1.00 67.06 76 GLU A O 1
ATOM 612 N N . GLN A 1 77 ? 11.377 -8.138 -13.304 1.00 61.69 77 GLN A N 1
ATOM 613 C CA . GLN A 1 77 ? 10.449 -8.502 -12.237 1.00 61.69 77 GLN A CA 1
ATOM 614 C C . GLN A 1 77 ? 10.694 -9.933 -11.750 1.00 61.69 77 GLN A C 1
ATOM 616 O O . GLN A 1 77 ? 10.846 -10.140 -10.546 1.00 61.69 77 GLN A O 1
ATOM 621 N N . GLU A 1 78 ? 10.824 -10.904 -12.654 1.00 67.06 78 GLU A N 1
ATOM 622 C CA . GLU A 1 78 ? 11.216 -12.278 -12.315 1.00 67.06 78 GLU A CA 1
ATOM 623 C C . GLU A 1 78 ? 12.578 -12.310 -11.608 1.00 67.06 78 GLU A C 1
ATOM 625 O O . GLU A 1 78 ? 12.736 -12.928 -10.553 1.00 67.06 78 GLU A O 1
ATOM 630 N N . GLY A 1 79 ? 13.562 -11.574 -12.134 1.00 67.62 79 GLY A N 1
ATOM 631 C CA . GLY A 1 79 ? 14.886 -11.468 -11.525 1.00 67.62 79 GLY A CA 1
ATOM 632 C C . GLY A 1 79 ? 14.871 -10.788 -10.152 1.00 67.62 79 GLY A C 1
ATOM 633 O O . GLY A 1 79 ? 15.703 -11.099 -9.295 1.00 67.62 79 GLY A O 1
ATOM 634 N N . TRP A 1 80 ? 13.950 -9.854 -9.916 1.00 65.50 80 TRP A N 1
ATOM 635 C CA . TRP A 1 80 ? 13.741 -9.244 -8.606 1.00 65.50 80 TRP A CA 1
ATOM 636 C C . TRP A 1 80 ? 13.095 -10.227 -7.624 1.00 65.50 80 TRP A C 1
ATOM 638 O O . TRP A 1 80 ? 13.568 -10.329 -6.491 1.00 65.50 80 TRP A O 1
ATOM 648 N N . LEU A 1 81 ? 12.092 -10.994 -8.063 1.00 66.75 81 LEU A N 1
ATOM 649 C CA . LEU A 1 81 ? 11.444 -12.030 -7.257 1.00 66.75 81 LEU A CA 1
ATOM 650 C C . LEU A 1 81 ? 12.444 -13.111 -6.829 1.00 66.75 81 LEU A C 1
ATOM 652 O O . LEU A 1 81 ? 12.550 -13.391 -5.638 1.00 66.75 81 LEU A O 1
ATOM 656 N N . ASP A 1 82 ? 13.261 -13.639 -7.745 1.00 69.06 82 ASP A N 1
ATOM 657 C CA . ASP A 1 82 ? 14.308 -14.621 -7.414 1.00 69.06 82 ASP A CA 1
ATOM 658 C C . ASP A 1 82 ? 15.320 -14.058 -6.397 1.00 69.06 82 ASP A C 1
ATOM 660 O O . ASP A 1 82 ? 15.686 -14.725 -5.425 1.00 69.06 82 ASP A O 1
ATOM 664 N N . LYS A 1 83 ? 15.726 -12.789 -6.543 1.00 65.31 83 LYS A N 1
ATOM 665 C CA . LYS A 1 83 ? 16.595 -12.122 -5.557 1.00 65.31 83 LYS A CA 1
ATOM 666 C C . LYS A 1 83 ? 15.919 -11.971 -4.197 1.00 65.31 83 LYS A C 1
ATOM 668 O O . LYS A 1 83 ? 16.588 -12.170 -3.181 1.00 65.31 83 LYS A O 1
ATOM 673 N N . ALA A 1 84 ? 14.635 -11.622 -4.164 1.00 63.12 84 ALA A N 1
ATOM 674 C CA . ALA A 1 84 ? 13.865 -11.474 -2.935 1.00 63.12 84 ALA A CA 1
ATOM 675 C C . ALA A 1 84 ? 13.708 -12.822 -2.214 1.00 63.12 84 ALA A C 1
ATOM 677 O O . ALA A 1 84 ? 14.047 -12.919 -1.036 1.00 63.12 84 ALA A O 1
ATOM 678 N N . VAL A 1 85 ? 13.327 -13.882 -2.934 1.00 67.88 85 VAL A N 1
ATOM 679 C CA . VAL A 1 85 ? 13.233 -15.257 -2.409 1.00 67.88 85 VAL A CA 1
ATOM 680 C C . VAL A 1 85 ? 14.578 -15.706 -1.841 1.00 67.88 85 VAL A C 1
ATOM 682 O O . VAL A 1 85 ? 14.670 -16.137 -0.690 1.00 67.88 85 VAL A O 1
ATOM 685 N N . ARG A 1 86 ? 15.668 -15.531 -2.599 1.00 67.62 86 ARG A N 1
ATOM 686 C CA . ARG A 1 86 ? 17.018 -15.860 -2.117 1.00 67.62 86 ARG A CA 1
ATOM 687 C C . ARG A 1 86 ? 17.404 -15.047 -0.896 1.00 67.62 86 ARG A C 1
ATOM 689 O O . ARG A 1 86 ? 18.107 -15.572 -0.036 1.00 67.62 86 ARG A O 1
ATOM 696 N N . HIS A 1 87 ? 17.009 -13.782 -0.816 1.00 65.62 87 HIS A N 1
ATOM 697 C CA . HIS A 1 87 ? 17.280 -12.954 0.350 1.00 65.62 87 HIS A CA 1
ATOM 698 C C . HIS A 1 87 ? 16.557 -13.498 1.585 1.00 65.62 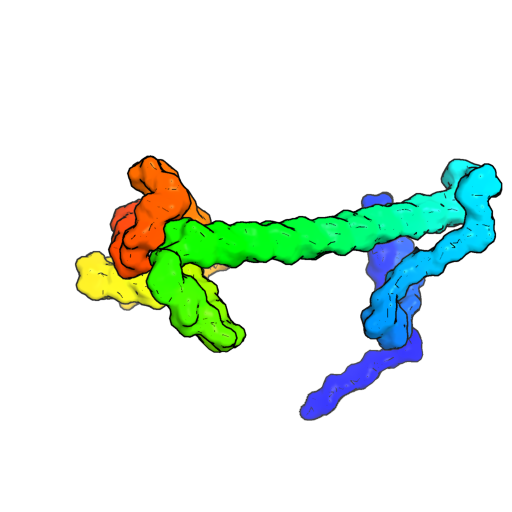87 HIS A C 1
ATOM 700 O O . HIS A 1 87 ? 17.212 -13.727 2.600 1.00 65.62 87 HIS A O 1
ATOM 706 N N . VAL A 1 88 ? 15.260 -13.795 1.472 1.00 63.97 88 VAL A N 1
ATOM 707 C CA . VAL A 1 88 ? 14.450 -14.391 2.545 1.00 63.97 88 VAL A CA 1
ATOM 708 C C . VAL A 1 88 ? 15.070 -15.704 3.017 1.00 63.97 88 VAL A C 1
ATOM 710 O O . VAL A 1 88 ? 15.410 -15.837 4.193 1.00 63.97 88 VAL A O 1
ATOM 713 N N . ILE A 1 89 ? 15.343 -16.635 2.098 1.00 65.44 89 ILE A N 1
ATOM 714 C CA . ILE A 1 89 ? 15.967 -17.920 2.436 1.00 65.44 89 ILE A CA 1
ATOM 715 C C . ILE A 1 89 ? 17.320 -17.701 3.120 1.00 65.44 89 ILE A C 1
ATOM 717 O O . ILE A 1 89 ? 17.628 -18.348 4.119 1.00 65.44 89 ILE A O 1
ATOM 721 N N . ASN A 1 90 ? 18.143 -16.776 2.616 1.00 62.25 90 ASN A N 1
ATOM 722 C CA . ASN A 1 90 ? 19.512 -16.608 3.098 1.00 62.25 90 ASN A CA 1
ATOM 723 C C . ASN A 1 90 ? 19.672 -15.747 4.349 1.00 62.25 90 ASN A C 1
ATOM 725 O O . ASN A 1 90 ? 20.721 -15.850 4.998 1.00 62.25 90 ASN A O 1
ATOM 729 N N . LYS A 1 91 ? 18.702 -14.901 4.682 1.00 60.31 91 LYS A N 1
ATOM 730 C CA . LYS A 1 91 ? 18.816 -13.935 5.781 1.00 60.31 91 LYS A CA 1
ATOM 731 C C . LYS A 1 91 ? 17.755 -14.116 6.854 1.00 60.31 91 LYS A C 1
ATOM 733 O O . LYS A 1 91 ? 18.071 -13.885 8.014 1.00 60.31 91 LYS A O 1
ATOM 738 N N . CYS A 1 92 ? 16.564 -14.583 6.494 1.00 58.72 92 CYS A N 1
ATOM 739 C CA . CYS A 1 92 ? 15.439 -14.708 7.418 1.00 58.72 92 CYS A CA 1
ATOM 740 C C . CYS A 1 92 ? 15.279 -16.134 7.969 1.00 58.72 92 CYS A C 1
ATOM 742 O O . CYS A 1 92 ? 14.735 -16.304 9.054 1.00 58.72 92 CYS A O 1
ATOM 744 N N . ILE A 1 93 ? 15.787 -17.155 7.266 1.00 64.50 93 ILE A N 1
ATOM 745 C CA . ILE A 1 93 ? 15.673 -18.562 7.684 1.00 64.50 93 ILE A CA 1
ATOM 746 C C . ILE A 1 93 ? 17.000 -19.059 8.261 1.00 64.50 93 ILE A C 1
ATOM 748 O O . ILE A 1 93 ? 18.063 -18.917 7.637 1.00 64.50 93 ILE A O 1
ATOM 752 N N . SER A 1 94 ? 16.941 -19.673 9.446 1.00 64.06 94 SER A N 1
ATOM 753 C CA . SER A 1 94 ? 18.095 -20.292 10.103 1.00 64.06 94 SER A CA 1
ATOM 754 C C . SER A 1 94 ? 18.685 -21.417 9.234 1.00 64.06 94 SER A C 1
ATOM 756 O O . SER A 1 94 ? 17.981 -22.052 8.449 1.00 64.06 94 SER A O 1
ATOM 758 N N . GLN A 1 95 ? 19.990 -21.694 9.340 1.00 66.12 95 GLN A N 1
ATOM 759 C CA 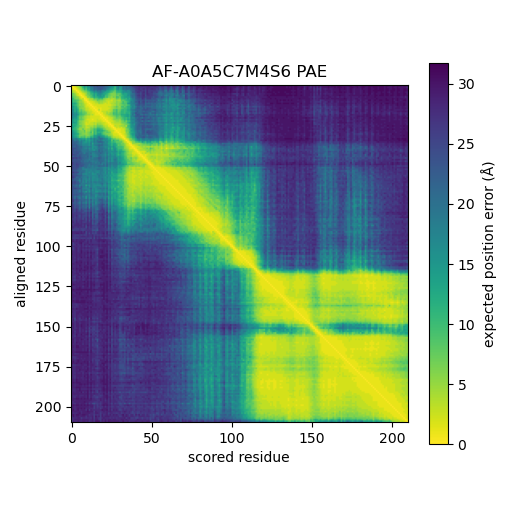. GLN A 1 95 ? 20.595 -22.787 8.558 1.00 66.12 95 GLN A CA 1
ATOM 760 C C . GLN A 1 95 ? 20.007 -24.168 8.889 1.00 66.12 95 GLN A C 1
ATOM 762 O O . GLN A 1 95 ? 20.056 -25.061 8.043 1.00 66.12 95 GLN A O 1
ATOM 767 N N . GLU A 1 96 ? 19.480 -24.347 10.101 1.00 65.19 96 GLU A N 1
ATOM 768 C CA . GLU A 1 96 ? 18.848 -25.592 10.536 1.00 65.19 96 GLU A CA 1
ATOM 769 C C . GLU A 1 96 ? 17.487 -25.785 9.856 1.00 65.19 96 GLU A C 1
ATOM 771 O O . GLU A 1 96 ? 17.215 -26.864 9.330 1.00 65.19 96 GLU A O 1
ATOM 776 N N . ASP A 1 97 ? 16.688 -24.720 9.761 1.00 63.62 97 ASP A N 1
ATOM 777 C CA . ASP A 1 97 ? 15.359 -24.766 9.144 1.00 63.62 97 ASP A CA 1
ATOM 778 C C . ASP A 1 97 ? 15.418 -24.821 7.614 1.00 63.62 97 ASP A C 1
ATOM 780 O O . ASP A 1 97 ? 14.580 -25.467 6.994 1.00 63.62 97 ASP A O 1
ATOM 784 N N . ARG A 1 98 ? 16.467 -24.274 6.981 1.00 65.62 98 ARG A N 1
ATOM 785 C CA . ARG A 1 98 ? 16.679 -24.421 5.525 1.00 65.62 98 ARG A CA 1
ATOM 786 C C . ARG A 1 98 ? 16.763 -25.870 5.065 1.00 65.62 98 ARG A C 1
ATOM 788 O O . ARG A 1 98 ? 16.374 -26.173 3.947 1.00 65.62 98 ARG A O 1
ATOM 795 N N . ARG A 1 99 ? 17.300 -26.760 5.905 1.00 65.50 99 ARG A N 1
ATOM 796 C CA . ARG A 1 99 ? 17.427 -28.194 5.590 1.00 65.50 99 ARG A CA 1
ATOM 797 C C . ARG A 1 99 ? 16.098 -28.944 5.702 1.00 65.50 99 ARG A C 1
ATOM 799 O O . ARG A 1 99 ? 16.048 -30.111 5.328 1.00 65.50 99 ARG A O 1
ATOM 806 N N . ARG A 1 100 ? 15.065 -28.298 6.252 1.00 64.06 100 ARG A N 1
ATOM 807 C CA . ARG A 1 100 ? 13.707 -28.835 6.386 1.00 64.06 100 ARG A CA 1
ATOM 808 C C . ARG A 1 100 ? 12.807 -28.454 5.208 1.00 64.06 100 ARG A C 1
ATOM 810 O O . ARG A 1 100 ? 11.786 -29.099 5.042 1.00 64.06 100 ARG A O 1
ATOM 817 N N . ILE A 1 101 ? 13.210 -27.469 4.400 1.00 63.69 101 ILE A N 1
ATOM 818 C CA . ILE A 1 101 ? 12.540 -27.078 3.153 1.00 63.69 101 ILE A CA 1
ATOM 819 C C . ILE A 1 101 ? 12.930 -28.101 2.088 1.00 63.69 101 ILE A C 1
ATOM 821 O O . ILE A 1 101 ? 14.053 -28.069 1.577 1.00 63.69 101 ILE A O 1
ATOM 825 N N . LEU A 1 102 ? 12.047 -29.053 1.811 1.00 63.59 102 LEU A N 1
ATOM 826 C CA . LEU A 1 102 ? 12.327 -30.163 0.897 1.00 63.59 102 LEU A CA 1
ATOM 827 C C . LEU A 1 102 ? 11.391 -30.162 -0.313 1.00 63.59 102 LEU A C 1
ATOM 829 O O . LEU A 1 102 ? 11.777 -30.676 -1.363 1.00 63.59 102 LEU A O 1
ATOM 833 N N . LEU A 1 103 ? 10.192 -29.596 -0.171 1.00 68.62 103 LEU A N 1
ATOM 834 C CA . LEU A 1 103 ? 9.133 -29.615 -1.177 1.00 68.62 103 LEU A CA 1
ATOM 835 C C . LEU A 1 103 ? 8.709 -28.195 -1.578 1.00 68.62 103 LEU A C 1
ATOM 837 O O . LEU A 1 103 ? 8.994 -27.224 -0.881 1.00 68.62 103 LEU A O 1
ATOM 841 N N . GLU A 1 104 ? 8.021 -28.089 -2.714 1.00 61.97 104 GLU A N 1
ATOM 842 C CA . GLU A 1 104 ? 7.452 -26.831 -3.225 1.00 61.97 104 GLU A CA 1
ATOM 843 C C . GLU A 1 104 ? 6.466 -26.213 -2.214 1.00 61.97 104 GLU A C 1
ATOM 845 O O . GLU A 1 104 ? 6.575 -25.031 -1.903 1.00 61.97 104 GLU A O 1
ATOM 850 N N . ASP A 1 105 ? 5.646 -27.041 -1.560 1.00 61.78 105 ASP A N 1
ATOM 851 C CA . ASP A 1 105 ? 4.718 -26.624 -0.496 1.00 61.78 105 ASP A CA 1
ATOM 852 C C . ASP A 1 105 ? 5.416 -25.954 0.709 1.00 61.78 105 ASP A C 1
ATOM 854 O O . ASP A 1 105 ? 4.856 -25.056 1.340 1.00 61.78 105 ASP A O 1
ATOM 858 N N . ASP A 1 106 ? 6.652 -26.357 1.040 1.00 59.09 106 ASP A N 1
ATOM 859 C CA . ASP A 1 106 ? 7.423 -25.730 2.125 1.00 59.09 106 ASP A CA 1
ATOM 860 C C . ASP A 1 106 ? 7.866 -24.315 1.729 1.00 59.09 106 ASP A C 1
ATOM 862 O O . ASP A 1 106 ? 7.927 -23.410 2.566 1.00 59.09 106 ASP A O 1
ATOM 866 N N . VAL A 1 107 ? 8.183 -24.122 0.444 1.00 58.69 107 VAL A N 1
ATOM 867 C CA . VAL A 1 107 ? 8.534 -22.816 -0.122 1.00 58.69 107 VAL A CA 1
ATOM 868 C C . VAL A 1 107 ? 7.308 -21.913 -0.126 1.00 58.69 107 VAL A C 1
ATOM 870 O O . VAL A 1 107 ? 7.427 -20.768 0.303 1.00 58.69 107 VAL A O 1
ATOM 873 N N . ASP A 1 108 ? 6.140 -22.423 -0.512 1.00 53.62 108 ASP A N 1
ATOM 874 C CA . ASP A 1 108 ? 4.886 -21.666 -0.495 1.00 53.62 108 ASP A CA 1
ATOM 875 C C . ASP A 1 108 ? 4.503 -21.229 0.924 1.00 53.62 108 ASP A C 1
ATOM 877 O O . ASP A 1 108 ? 4.237 -20.047 1.147 1.00 53.62 108 ASP A O 1
ATOM 881 N N . ALA A 1 109 ? 4.591 -22.124 1.913 1.00 55.06 109 ALA A N 1
ATOM 882 C CA . ALA A 1 109 ? 4.330 -21.791 3.316 1.00 55.06 109 ALA A CA 1
ATOM 883 C C . ALA A 1 109 ? 5.307 -20.733 3.866 1.00 55.06 109 ALA A C 1
ATOM 885 O O . ALA A 1 109 ? 4.933 -19.864 4.658 1.00 55.06 109 ALA A O 1
ATOM 886 N N . ILE A 1 110 ? 6.571 -20.775 3.436 1.00 58.19 110 ILE A N 1
ATOM 887 C CA . ILE A 1 110 ? 7.575 -19.763 3.779 1.00 58.19 110 ILE A CA 1
ATOM 888 C C . ILE A 1 110 ? 7.288 -18.444 3.085 1.00 58.19 110 ILE A C 1
ATOM 890 O O . ILE A 1 110 ? 7.444 -17.403 3.710 1.00 58.19 110 ILE A O 1
ATOM 894 N N . MET A 1 111 ? 6.906 -18.463 1.812 1.00 51.91 111 MET A N 1
ATOM 895 C CA . MET A 1 111 ? 6.569 -17.258 1.064 1.00 51.91 111 MET A CA 1
ATOM 896 C C . MET A 1 111 ? 5.334 -16.589 1.664 1.00 51.91 111 MET A C 1
ATOM 898 O O . MET A 1 111 ? 5.348 -15.380 1.872 1.00 51.91 111 MET A O 1
ATOM 902 N N . GLU A 1 112 ? 4.328 -17.370 2.053 1.00 49.25 112 GLU A N 1
ATOM 903 C CA . GLU A 1 112 ? 3.146 -16.903 2.777 1.00 49.25 112 GLU A CA 1
ATOM 904 C C . GLU A 1 112 ? 3.509 -16.313 4.153 1.00 49.25 112 GLU A C 1
ATOM 906 O O . GLU A 1 112 ? 3.005 -15.253 4.521 1.00 49.25 112 GLU A O 1
ATOM 911 N N . ALA A 1 113 ? 4.451 -16.924 4.880 1.00 50.34 113 ALA A N 1
ATOM 912 C CA . ALA A 1 113 ? 4.944 -16.410 6.162 1.00 50.34 113 ALA A CA 1
ATOM 913 C C . ALA A 1 113 ? 5.920 -15.217 6.038 1.00 50.34 113 ALA A C 1
ATOM 915 O O . ALA A 1 113 ? 6.040 -14.413 6.965 1.00 50.34 113 ALA A O 1
ATOM 916 N N . ALA A 1 114 ? 6.645 -15.105 4.922 1.00 52.91 114 ALA A N 1
ATOM 917 C CA . ALA A 1 114 ? 7.622 -14.051 4.644 1.00 52.91 114 ALA A CA 1
ATOM 918 C C . ALA A 1 114 ? 6.979 -12.785 4.067 1.00 52.91 114 ALA A C 1
ATOM 920 O O . ALA A 1 114 ? 7.580 -11.706 4.119 1.00 52.91 114 ALA A O 1
ATOM 921 N N . LEU A 1 115 ? 5.756 -12.887 3.541 1.00 57.12 115 LEU A N 1
ATOM 922 C CA . LEU A 1 115 ? 4.921 -11.727 3.281 1.00 57.12 115 LEU A CA 1
ATOM 923 C C . LEU A 1 115 ? 4.590 -11.080 4.627 1.00 57.12 115 LEU A C 1
ATOM 925 O O . LEU A 1 115 ? 3.852 -11.632 5.437 1.00 57.12 115 LEU A O 1
ATOM 929 N N . VAL A 1 116 ? 5.153 -9.893 4.871 1.00 61.12 116 VAL A N 1
ATOM 930 C CA . VAL A 1 116 ? 4.757 -9.029 5.991 1.00 61.12 116 VAL A CA 1
ATOM 931 C C . VAL A 1 116 ? 3.224 -8.960 5.993 1.00 61.12 116 VAL A C 1
ATOM 933 O O . VAL A 1 116 ? 2.678 -8.414 5.030 1.00 61.12 116 VAL A O 1
ATOM 936 N N . PRO A 1 117 ? 2.527 -9.501 7.015 1.00 67.88 117 PRO A N 1
ATOM 937 C CA . PRO A 1 117 ? 1.079 -9.658 6.940 1.00 67.88 117 PRO A CA 1
ATOM 938 C C . PRO A 1 117 ? 0.417 -8.297 6.723 1.00 67.88 117 PRO A C 1
ATOM 940 O O . PRO A 1 117 ? 0.658 -7.361 7.488 1.00 67.88 117 PRO A O 1
ATOM 943 N N . GLU A 1 118 ? -0.356 -8.141 5.653 1.00 79.12 118 GLU A N 1
ATOM 944 C CA . GLU A 1 118 ? -0.930 -6.837 5.318 1.00 79.12 118 GLU A CA 1
ATOM 945 C C . GLU A 1 118 ? -1.986 -6.436 6.351 1.00 79.12 118 GLU A C 1
ATOM 947 O O . GLU A 1 118 ? -2.780 -7.261 6.807 1.00 79.12 118 GLU A O 1
ATOM 952 N N . VAL A 1 119 ? -2.022 -5.153 6.716 1.00 85.62 119 VAL A N 1
ATOM 953 C CA . VAL A 1 119 ? -3.182 -4.613 7.429 1.00 85.62 119 VAL A CA 1
ATOM 954 C C . VAL A 1 119 ? -4.381 -4.661 6.481 1.00 85.62 119 VAL A C 1
ATOM 956 O O . VAL A 1 119 ? -4.313 -4.159 5.361 1.00 85.62 119 VAL A O 1
ATOM 959 N N . THR A 1 120 ? -5.490 -5.255 6.917 1.00 89.06 120 THR A N 1
ATOM 960 C CA . THR A 1 120 ? -6.715 -5.359 6.109 1.00 89.06 120 THR A CA 1
ATOM 961 C C . THR A 1 120 ? -7.794 -4.386 6.586 1.00 89.06 120 THR A C 1
ATOM 963 O O . THR A 1 120 ? -7.766 -3.911 7.724 1.00 89.06 120 THR A O 1
ATOM 966 N N . HIS A 1 121 ? -8.788 -4.115 5.732 1.00 89.25 121 HIS A N 1
ATOM 967 C CA . HIS A 1 121 ? -9.975 -3.331 6.109 1.00 89.25 121 HIS A CA 1
ATOM 968 C C . HIS A 1 121 ? -10.691 -3.923 7.333 1.00 89.25 121 HIS A C 1
ATOM 970 O O . HIS A 1 121 ? -11.096 -3.186 8.231 1.00 89.25 121 HIS A O 1
ATOM 976 N N . GLU A 1 122 ? -10.794 -5.253 7.409 1.00 90.94 122 GLU A N 1
ATOM 977 C CA . GLU A 1 122 ? -11.419 -5.948 8.538 1.00 90.94 122 GLU A CA 1
ATOM 978 C C . GLU A 1 122 ? -10.681 -5.673 9.853 1.00 90.94 122 GLU A C 1
ATOM 980 O O . GLU A 1 122 ? -11.316 -5.346 10.855 1.00 90.94 122 GLU A O 1
ATOM 985 N N . MET A 1 123 ? -9.344 -5.696 9.838 1.00 91.81 123 MET A N 1
ATOM 986 C CA . MET A 1 123 ? -8.537 -5.379 11.020 1.00 91.81 123 MET A CA 1
ATOM 987 C C . MET A 1 123 ? -8.757 -3.938 11.491 1.00 91.81 123 MET A C 1
ATOM 989 O O . MET A 1 123 ? -8.887 -3.698 12.691 1.00 91.81 123 MET A O 1
ATOM 993 N N . LEU A 1 124 ? -8.842 -2.977 10.563 1.00 92.56 124 LEU A N 1
ATOM 994 C CA . LEU A 1 124 ? -9.142 -1.579 10.893 1.00 92.56 124 LEU A CA 1
ATOM 995 C C . LEU A 1 124 ? -10.549 -1.434 11.493 1.00 92.56 124 LEU A C 1
ATOM 997 O O . LEU A 1 124 ? -10.711 -0.774 12.524 1.00 92.56 124 LEU A O 1
ATOM 1001 N N . ARG A 1 125 ? -11.555 -2.094 10.898 1.00 91.31 125 ARG A N 1
ATOM 1002 C CA . ARG A 1 125 ? -12.944 -2.104 11.388 1.00 91.31 125 ARG A CA 1
ATOM 1003 C C . ARG A 1 125 ? -13.031 -2.677 12.803 1.00 91.31 125 ARG A C 1
ATOM 1005 O O . ARG A 1 125 ? -13.714 -2.102 13.659 1.00 91.31 125 ARG A O 1
ATOM 1012 N N . ASP A 1 126 ? -12.324 -3.774 13.060 1.00 92.44 126 ASP A N 1
ATOM 1013 C CA . ASP A 1 126 ? -12.276 -4.433 14.364 1.00 92.44 126 ASP A CA 1
ATOM 1014 C C . ASP A 1 126 ? -11.619 -3.548 15.427 1.00 92.44 126 ASP A C 1
ATOM 1016 O O . ASP A 1 126 ? -12.168 -3.382 16.519 1.00 92.44 126 ASP A O 1
ATOM 1020 N N . VAL A 1 127 ? -10.479 -2.927 15.110 1.00 93.00 127 VAL A N 1
ATOM 1021 C CA . VAL A 1 127 ? -9.792 -1.994 16.014 1.00 93.00 127 VAL A CA 1
ATOM 1022 C C . VAL A 1 127 ? -10.691 -0.801 16.346 1.00 93.00 127 VAL A C 1
ATOM 1024 O O . VAL A 1 127 ? -10.859 -0.464 17.524 1.00 93.00 127 VAL A O 1
ATOM 1027 N N . ILE A 1 128 ? -11.313 -0.185 15.336 1.00 92.06 128 ILE A N 1
ATOM 1028 C CA . ILE A 1 128 ? -12.225 0.949 15.525 1.00 92.06 128 ILE A CA 1
ATOM 1029 C C . ILE A 1 128 ? -13.399 0.555 16.419 1.00 92.06 128 ILE A C 1
ATOM 1031 O O . ILE A 1 128 ? -13.669 1.243 17.404 1.00 92.06 128 ILE A O 1
ATOM 1035 N N . SER A 1 129 ? -14.062 -0.564 16.120 1.00 89.62 129 SER A N 1
ATOM 1036 C CA . SER A 1 129 ? -15.246 -1.013 16.859 1.00 89.62 129 SER A CA 1
ATOM 1037 C C . SER A 1 129 ? -14.916 -1.408 18.296 1.00 89.62 129 SER A C 1
ATOM 1039 O O . SER A 1 129 ? -15.596 -0.997 19.235 1.00 89.62 129 SER A O 1
ATOM 1041 N N . ARG A 1 130 ? -13.879 -2.232 18.486 1.00 91.06 130 ARG A N 1
ATOM 1042 C CA . ARG A 1 130 ? -13.611 -2.883 19.776 1.00 91.06 130 ARG A CA 1
ATOM 1043 C C . ARG A 1 130 ? -12.809 -1.997 20.716 1.00 91.06 130 ARG A C 1
ATOM 1045 O O . ARG A 1 130 ? -13.106 -1.968 21.911 1.00 91.06 130 ARG A O 1
ATOM 1052 N N . LYS A 1 131 ? -11.798 -1.297 20.193 1.00 92.94 131 LYS A N 1
ATOM 1053 C CA . LYS A 1 131 ? -10.840 -0.546 21.011 1.00 92.94 131 LYS A CA 1
ATOM 1054 C C . LYS A 1 131 ? -11.203 0.927 21.128 1.00 92.94 131 LYS A C 1
ATOM 1056 O O . LYS A 1 131 ? -11.289 1.435 22.242 1.00 92.94 131 LYS A O 1
ATOM 1061 N N . TYR A 1 132 ? -11.441 1.594 20.001 1.00 90.75 132 TYR A N 1
ATOM 1062 C CA . TYR A 1 132 ? -11.763 3.025 19.990 1.00 90.75 132 TYR A CA 1
ATOM 1063 C C . TYR A 1 132 ? -13.253 3.301 20.200 1.00 90.75 132 TYR A C 1
ATOM 1065 O O . TYR A 1 132 ? -13.607 4.399 20.622 1.00 90.75 132 TYR A O 1
ATOM 1073 N N . ARG A 1 133 ? -14.116 2.308 19.933 1.00 90.38 133 ARG A N 1
ATOM 1074 C CA . ARG A 1 133 ? -15.584 2.420 19.953 1.00 90.38 133 ARG A CA 1
ATOM 1075 C C . ARG A 1 133 ? -16.079 3.650 19.187 1.00 90.38 133 ARG A C 1
ATOM 1077 O O . ARG A 1 133 ? -17.024 4.311 19.609 1.00 90.38 133 ARG A O 1
ATOM 1084 N N . ALA A 1 134 ? -15.396 3.979 18.093 1.00 89.25 134 ALA A N 1
ATOM 1085 C CA . ALA A 1 134 ? -15.719 5.144 17.289 1.00 89.25 134 ALA A CA 1
ATOM 1086 C C . ALA A 1 134 ? -16.755 4.773 16.223 1.00 89.25 134 ALA A C 1
ATOM 1088 O O . ALA A 1 134 ? -16.649 3.739 15.562 1.00 89.25 134 ALA A O 1
ATOM 1089 N N . SER A 1 135 ? -17.745 5.641 16.059 1.00 92.19 135 SER A N 1
ATOM 1090 C CA . SER A 1 135 ? -18.814 5.514 15.072 1.00 92.19 135 SER A CA 1
ATOM 1091 C C . SER A 1 135 ? -19.194 6.892 14.546 1.00 92.19 135 SER A C 1
ATOM 1093 O O . SER A 1 135 ? -19.140 7.864 15.303 1.00 92.19 135 SER A O 1
ATOM 1095 N N . PHE A 1 136 ? -19.636 6.966 13.296 1.00 92.38 136 PHE A N 1
ATOM 1096 C CA . PHE A 1 136 ? -20.155 8.181 12.679 1.00 92.38 136 PHE A CA 1
ATOM 1097 C C . PHE A 1 136 ? -21.584 7.928 12.200 1.00 92.38 136 PHE A C 1
ATOM 1099 O O . PHE A 1 136 ? -21.827 6.963 11.485 1.00 92.38 136 PHE A O 1
ATOM 1106 N N . ASP A 1 137 ? -22.539 8.742 12.659 1.00 90.81 137 ASP A N 1
ATOM 1107 C CA . ASP A 1 137 ? -23.975 8.582 12.372 1.00 90.81 137 ASP A CA 1
ATOM 1108 C C . ASP A 1 137 ? -24.530 7.158 12.623 1.00 90.81 137 ASP A C 1
ATOM 1110 O O . ASP A 1 137 ? -25.483 6.714 11.992 1.00 90.81 137 ASP A O 1
ATOM 1114 N N . GLY A 1 138 ? -23.961 6.452 13.609 1.00 88.06 138 GLY A N 1
ATOM 1115 C CA . GLY A 1 138 ? -24.369 5.097 14.002 1.00 88.06 138 GLY A CA 1
ATOM 1116 C C . GLY A 1 138 ? -23.663 3.965 13.249 1.00 88.06 138 GLY A C 1
ATOM 1117 O O . GLY A 1 138 ? -23.857 2.804 13.605 1.00 88.06 138 GLY A O 1
ATOM 1118 N N . GLU A 1 139 ? -22.809 4.282 12.276 1.00 89.81 139 GLU A N 1
ATOM 1119 C CA . GLU A 1 139 ? -22.034 3.316 11.492 1.00 89.81 139 GLU A CA 1
ATOM 1120 C C . GLU A 1 139 ? -20.560 3.290 11.921 1.00 89.81 139 GLU A C 1
ATOM 1122 O O . GLU A 1 139 ? -20.044 4.239 12.521 1.00 89.81 139 GLU A O 1
ATOM 1127 N N . ASN A 1 140 ? -19.857 2.189 11.633 1.00 90.44 140 ASN A N 1
ATOM 1128 C CA . ASN A 1 140 ? -18.412 2.133 11.843 1.00 90.44 140 ASN A CA 1
ATOM 1129 C C . ASN A 1 140 ? -17.721 3.172 10.948 1.00 90.44 140 ASN A C 1
ATOM 1131 O O . ASN A 1 140 ? -18.095 3.357 9.794 1.00 90.44 140 ASN A O 1
ATOM 1135 N N . VAL A 1 141 ? -16.685 3.829 11.472 1.00 89.12 141 VAL A N 1
ATOM 1136 C CA . VAL A 1 141 ? -15.976 4.895 10.749 1.00 89.12 141 VAL A CA 1
ATOM 1137 C C . VAL A 1 141 ? -15.404 4.419 9.406 1.00 89.12 141 VAL A C 1
ATOM 1139 O O . VAL A 1 141 ? -15.470 5.174 8.443 1.00 89.12 141 VAL A O 1
ATOM 1142 N N . VAL A 1 142 ? -14.881 3.189 9.304 1.00 86.75 142 VAL A N 1
ATOM 1143 C CA . VAL A 1 142 ? -14.374 2.650 8.023 1.00 86.75 142 VAL A CA 1
ATOM 1144 C C . VAL A 1 142 ? -15.503 2.519 7.005 1.00 86.75 142 VAL A C 1
ATOM 1146 O O . VAL A 1 142 ? -15.348 2.942 5.865 1.00 86.75 142 VAL A O 1
ATOM 1149 N N . ASP A 1 143 ? -16.653 2.007 7.437 1.00 88.25 143 ASP A N 1
ATOM 1150 C CA . ASP A 1 143 ? -17.814 1.797 6.567 1.00 88.25 143 ASP A CA 1
ATOM 1151 C C . ASP A 1 143 ? -18.374 3.142 6.082 1.00 88.25 143 ASP A C 1
ATOM 1153 O O . ASP A 1 143 ? -18.648 3.327 4.895 1.00 88.25 143 ASP A O 1
ATOM 1157 N N . ALA A 1 144 ? -18.433 4.130 6.979 1.00 87.94 144 ALA A N 1
ATOM 1158 C CA . ALA A 1 144 ? -18.842 5.489 6.646 1.00 87.94 144 ALA A CA 1
ATOM 1159 C C . ALA A 1 144 ? -17.888 6.160 5.636 1.00 87.94 144 ALA A C 1
ATOM 1161 O O . ALA A 1 144 ? -18.337 6.927 4.782 1.00 87.94 144 ALA A O 1
ATOM 1162 N N . LEU A 1 145 ? -16.579 5.878 5.706 1.00 86.94 145 LEU A N 1
ATOM 1163 C CA . LEU A 1 145 ? -15.596 6.368 4.730 1.00 86.94 145 LEU A CA 1
ATOM 1164 C C . LEU A 1 145 ? -15.752 5.691 3.368 1.00 86.94 145 LEU A C 1
ATOM 1166 O O . LEU A 1 145 ? -15.629 6.360 2.345 1.00 86.94 145 LEU A O 1
ATOM 1170 N N . GLU A 1 146 ? -16.018 4.386 3.339 1.00 86.31 146 GLU A N 1
ATOM 1171 C CA . GLU A 1 146 ? -16.244 3.636 2.097 1.00 86.31 146 GLU A CA 1
ATOM 1172 C C . GLU A 1 146 ? -17.518 4.093 1.373 1.00 86.31 146 GLU A C 1
ATOM 1174 O O . GLU A 1 146 ? -17.572 4.074 0.144 1.00 86.31 146 GLU A O 1
ATOM 1179 N N . ALA A 1 147 ? -18.516 4.580 2.116 1.00 85.81 147 ALA A N 1
ATOM 1180 C CA . ALA A 1 147 ? -19.729 5.177 1.561 1.00 85.81 147 ALA A CA 1
ATOM 1181 C C . ALA A 1 147 ? -19.517 6.585 0.958 1.00 85.81 147 ALA A C 1
ATOM 1183 O O . ALA A 1 147 ? -20.451 7.169 0.386 1.00 85.81 147 ALA A O 1
ATOM 1184 N N . LEU A 1 148 ? -18.322 7.174 1.087 1.00 84.25 148 LEU A N 1
ATOM 1185 C CA . LEU A 1 148 ? -18.008 8.448 0.446 1.00 84.25 148 LEU A CA 1
ATOM 1186 C C . LEU A 1 148 ? -17.903 8.281 -1.079 1.00 84.25 148 LEU A C 1
ATOM 1188 O O . LEU A 1 148 ? -17.436 7.250 -1.562 1.00 84.25 148 LEU A O 1
ATOM 1192 N N . PRO A 1 149 ? -18.296 9.300 -1.869 1.00 78.56 149 PRO A N 1
ATOM 1193 C CA . PRO A 1 149 ? -18.164 9.241 -3.319 1.00 78.56 149 PRO A CA 1
ATOM 1194 C C . PRO A 1 149 ? -16.703 9.002 -3.715 1.00 78.56 149 PRO A C 1
ATOM 1196 O O . PRO A 1 149 ? -15.833 9.817 -3.399 1.00 78.56 149 PRO A O 1
ATOM 1199 N N . SER A 1 150 ? -16.438 7.897 -4.411 1.00 71.62 150 SER A N 1
ATOM 1200 C CA . SER A 1 150 ? -15.097 7.561 -4.883 1.00 71.62 150 SER A CA 1
ATOM 1201 C C . SER A 1 150 ? -14.609 8.609 -5.889 1.00 71.62 150 SER A C 1
ATOM 1203 O O . SER A 1 150 ? -15.347 9.026 -6.784 1.00 71.62 150 SER A O 1
ATOM 1205 N N . GLY A 1 151 ? -13.362 9.058 -5.737 1.00 67.50 151 GLY A N 1
ATOM 1206 C CA . GLY A 1 151 ? -12.690 9.866 -6.754 1.00 67.50 151 GLY A CA 1
ATOM 1207 C C . GLY A 1 151 ? -12.308 9.029 -7.980 1.00 67.50 151 GLY A C 1
ATOM 1208 O O . GLY A 1 151 ? -12.403 7.807 -7.967 1.00 67.50 151 GLY A O 1
ATOM 1209 N N . SER A 1 152 ? -11.811 9.677 -9.034 1.00 60.66 152 SER A N 1
ATOM 1210 C CA . SER A 1 152 ? -11.364 9.010 -10.271 1.00 60.66 152 SER A CA 1
ATOM 1211 C C . SER A 1 152 ? -10.003 8.303 -10.160 1.00 60.66 152 SER A C 1
ATOM 1213 O O . SER A 1 152 ? -9.426 7.939 -11.180 1.00 60.66 152 SER A O 1
ATOM 1215 N N . GLY A 1 153 ? -9.436 8.191 -8.958 1.00 54.62 153 GLY A N 1
ATOM 1216 C CA . GLY A 1 153 ? -8.113 7.614 -8.733 1.00 54.62 153 GLY A CA 1
ATOM 1217 C C . GLY A 1 153 ? -8.209 6.250 -8.061 1.00 54.62 153 GLY A C 1
ATOM 1218 O O . GLY A 1 153 ? -8.826 6.131 -7.006 1.00 54.62 153 GLY A O 1
ATOM 1219 N N . GLU A 1 154 ? -7.548 5.247 -8.634 1.00 54.91 154 GLU A N 1
ATOM 1220 C CA . GLU A 1 154 ? -7.356 3.943 -8.001 1.00 54.91 154 GLU A CA 1
ATOM 1221 C C . GLU A 1 154 ? -6.010 3.930 -7.271 1.00 54.91 154 GLU A C 1
ATOM 1223 O O . GLU A 1 154 ? -4.942 3.896 -7.880 1.00 54.91 154 GLU A O 1
ATOM 1228 N N . VAL A 1 155 ? -6.048 3.988 -5.941 1.00 64.12 155 VAL A N 1
ATOM 1229 C CA . VAL A 1 155 ? -4.860 3.850 -5.090 1.00 64.12 155 VAL A CA 1
ATOM 1230 C C . VAL A 1 155 ? -5.163 2.819 -4.014 1.00 64.12 155 VAL A C 1
ATOM 1232 O O . VAL A 1 155 ? -6.215 2.870 -3.378 1.00 64.12 155 VAL A O 1
ATOM 1235 N N . ARG A 1 156 ? -4.222 1.899 -3.760 1.00 76.12 156 ARG A N 1
ATOM 1236 C CA . ARG A 1 156 ? -4.286 0.994 -2.600 1.00 76.12 156 ARG A CA 1
ATOM 1237 C C . ARG A 1 156 ? -4.078 1.801 -1.316 1.00 76.12 156 ARG A C 1
ATOM 1239 O O . ARG A 1 156 ? -2.956 1.943 -0.833 1.00 76.12 156 ARG A O 1
ATOM 1246 N N . ILE A 1 157 ? -5.163 2.359 -0.788 1.00 83.12 157 ILE A N 1
ATOM 1247 C CA . ILE A 1 157 ? -5.124 3.388 0.255 1.00 83.12 157 ILE A CA 1
ATOM 1248 C C . ILE A 1 157 ? -4.492 2.902 1.566 1.00 83.12 157 ILE A C 1
ATOM 1250 O O . ILE A 1 157 ? -3.717 3.632 2.178 1.00 83.12 157 ILE A O 1
ATOM 1254 N N . ILE A 1 158 ? -4.715 1.639 1.944 1.00 86.19 158 ILE A N 1
ATOM 1255 C CA . ILE A 1 158 ? -4.091 1.068 3.143 1.00 86.19 158 ILE A CA 1
ATOM 1256 C C . ILE A 1 158 ? -2.569 1.017 2.998 1.00 86.19 158 ILE A C 1
ATOM 1258 O O . ILE A 1 158 ? -1.864 1.405 3.923 1.00 86.19 158 ILE A O 1
ATOM 1262 N N . ARG A 1 159 ? -2.044 0.633 1.827 1.00 84.50 159 ARG A N 1
ATOM 1263 C CA . ARG A 1 159 ? -0.591 0.613 1.584 1.00 84.50 159 ARG A CA 1
ATOM 1264 C C . ARG A 1 159 ? 0.020 2.010 1.686 1.00 84.50 159 ARG A C 1
ATOM 1266 O O . ARG A 1 159 ? 1.122 2.158 2.214 1.00 84.50 159 ARG A O 1
ATOM 1273 N N . LEU A 1 160 ? -0.700 3.034 1.225 1.00 88.00 160 LEU A N 1
ATOM 1274 C CA . LEU A 1 160 ? -0.285 4.426 1.400 1.00 88.00 160 LEU A CA 1
ATO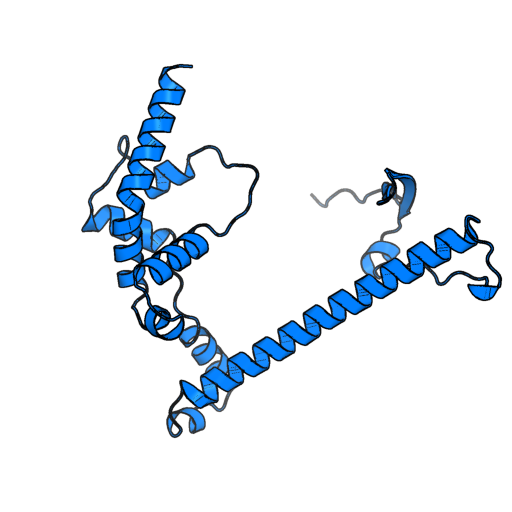M 1275 C C . LEU A 1 160 ? -0.231 4.802 2.888 1.00 88.00 160 LEU A C 1
ATOM 1277 O O . LEU A 1 160 ? 0.769 5.350 3.350 1.00 88.00 160 LEU A O 1
ATOM 1281 N N . TRP A 1 161 ? -1.263 4.459 3.657 1.00 91.81 161 TRP A N 1
ATOM 1282 C CA . TRP A 1 161 ? -1.312 4.739 5.093 1.00 91.81 161 TRP A CA 1
ATOM 1283 C C . TRP A 1 161 ? -0.264 3.967 5.900 1.00 91.81 161 TRP A C 1
ATOM 1285 O O . TRP A 1 161 ? 0.339 4.541 6.805 1.00 91.81 161 TRP A O 1
ATOM 1295 N N . GLU A 1 162 ? 0.009 2.704 5.564 1.00 91.19 162 GLU A N 1
ATOM 1296 C CA . GLU A 1 162 ? 1.106 1.937 6.164 1.00 91.19 162 GLU A CA 1
ATOM 1297 C C . GLU A 1 162 ? 2.457 2.603 5.886 1.00 91.19 162 GLU A C 1
ATOM 1299 O O . GLU A 1 162 ? 3.291 2.710 6.787 1.00 91.19 162 GLU A O 1
ATOM 1304 N N . ARG A 1 163 ? 2.665 3.131 4.671 1.00 89.56 163 ARG A N 1
ATOM 1305 C CA . ARG A 1 163 ? 3.894 3.855 4.324 1.00 89.56 163 ARG A CA 1
ATOM 1306 C C . ARG A 1 163 ? 4.038 5.161 5.104 1.00 89.56 163 ARG A C 1
ATOM 1308 O O . ARG A 1 163 ? 5.129 5.458 5.591 1.00 89.56 163 ARG A O 1
ATOM 1315 N N . GLU A 1 164 ? 2.960 5.925 5.259 1.00 93.06 164 GLU A N 1
ATOM 1316 C CA . GLU A 1 164 ? 2.957 7.125 6.103 1.00 93.06 164 GLU A CA 1
ATOM 1317 C C . GLU A 1 164 ? 3.260 6.792 7.567 1.00 93.06 164 GLU A C 1
ATOM 1319 O O . GLU A 1 164 ? 4.073 7.469 8.202 1.00 93.06 164 GLU A O 1
ATOM 1324 N N . LEU A 1 165 ? 2.641 5.732 8.098 1.00 94.19 165 LEU A N 1
ATOM 1325 C CA . LEU A 1 165 ? 2.881 5.266 9.460 1.00 94.19 165 LEU A CA 1
ATOM 1326 C C . LEU A 1 165 ? 4.343 4.841 9.639 1.00 94.19 165 LEU A C 1
ATOM 1328 O O . LEU A 1 165 ? 4.991 5.271 10.591 1.00 94.19 165 LEU A O 1
ATOM 1332 N N . GLN A 1 166 ? 4.891 4.065 8.702 1.00 92.81 166 GLN A N 1
ATOM 1333 C CA . GLN A 1 166 ? 6.301 3.680 8.691 1.00 92.81 166 GLN A CA 1
ATOM 1334 C C . GLN A 1 166 ? 7.221 4.909 8.758 1.00 92.81 166 GLN A C 1
ATOM 1336 O O . GLN A 1 166 ? 8.137 4.950 9.583 1.00 92.81 166 GLN A O 1
ATOM 1341 N N . MET A 1 167 ? 6.970 5.915 7.911 1.00 93.06 167 MET A N 1
ATOM 1342 C CA . MET A 1 167 ? 7.758 7.149 7.882 1.00 93.06 167 MET A CA 1
ATOM 1343 C C . MET A 1 167 ? 7.668 7.915 9.205 1.00 93.06 167 MET A C 1
ATOM 1345 O O . MET A 1 167 ? 8.692 8.379 9.702 1.00 93.06 167 MET A O 1
ATOM 1349 N N . LYS A 1 168 ? 6.477 8.005 9.814 1.00 94.88 168 LYS A N 1
ATOM 1350 C CA . LYS A 1 168 ? 6.296 8.652 11.127 1.00 94.88 168 LYS A CA 1
ATOM 1351 C C . LYS A 1 168 ? 7.005 7.917 12.260 1.00 94.88 168 LYS A C 1
ATOM 1353 O O . LYS A 1 168 ? 7.500 8.563 13.176 1.00 94.88 168 LYS A O 1
ATOM 1358 N N . LEU A 1 169 ? 7.066 6.589 12.199 1.00 94.25 169 LEU A N 1
ATOM 1359 C CA . LEU A 1 169 ? 7.786 5.776 13.181 1.00 94.25 169 LEU A CA 1
ATOM 1360 C C . LEU A 1 169 ? 9.311 5.841 13.004 1.00 94.25 169 LEU A C 1
ATOM 1362 O O . LEU A 1 169 ? 10.031 5.352 13.872 1.00 94.25 169 LEU A O 1
ATOM 1366 N N . GLY A 1 170 ? 9.807 6.403 11.895 1.00 94.56 170 GLY A N 1
ATOM 1367 C CA . GLY A 1 170 ? 11.237 6.449 11.585 1.00 94.56 170 GLY A CA 1
ATOM 1368 C C . GLY A 1 170 ? 11.861 5.061 11.412 1.00 94.56 170 GLY A C 1
ATOM 1369 O O . GLY A 1 170 ? 13.055 4.902 11.643 1.00 94.56 170 GLY A O 1
ATOM 1370 N N . LYS A 1 171 ? 11.055 4.054 11.048 1.00 88.31 171 LYS A N 1
ATOM 1371 C CA . LYS A 1 171 ? 11.484 2.655 10.920 1.00 88.31 171 LYS A CA 1
ATOM 1372 C C . LYS A 1 171 ? 11.853 2.314 9.480 1.00 88.31 171 LYS A C 1
ATOM 1374 O O . LYS A 1 171 ? 11.154 2.685 8.531 1.00 88.31 171 LYS A O 1
ATOM 1379 N N . SER A 1 172 ? 12.914 1.533 9.315 1.00 84.25 172 SER A N 1
ATOM 1380 C CA . SER A 1 172 ? 13.187 0.837 8.056 1.00 84.25 172 SER A CA 1
ATOM 1381 C C . SER A 1 172 ? 12.058 -0.146 7.710 1.00 84.25 172 SER A C 1
ATOM 1383 O O . SER A 1 172 ? 11.191 -0.446 8.533 1.00 84.25 172 SER A O 1
ATOM 1385 N N . LEU A 1 173 ? 12.026 -0.629 6.463 1.00 75.94 173 LEU A N 1
ATOM 1386 C CA . LEU A 1 173 ? 10.992 -1.579 6.029 1.00 75.94 173 LEU A CA 1
ATOM 1387 C C . LEU A 1 173 ? 11.058 -2.885 6.829 1.00 75.94 173 LEU A C 1
ATOM 1389 O O . LEU A 1 173 ? 10.021 -3.423 7.198 1.00 75.94 173 LEU A O 1
ATOM 1393 N N . GLU A 1 174 ? 12.269 -3.342 7.138 1.00 74.75 174 GLU A N 1
ATOM 1394 C CA . GLU A 1 174 ? 12.517 -4.543 7.933 1.00 74.75 174 GLU A CA 1
ATOM 1395 C C . GLU A 1 174 ? 11.995 -4.371 9.366 1.00 74.75 174 GLU A C 1
ATOM 1397 O O . GLU A 1 174 ? 11.153 -5.143 9.815 1.00 74.75 174 GLU A O 1
ATOM 1402 N N . GLU A 1 175 ? 12.380 -3.293 10.054 1.00 78.88 175 GLU A N 1
ATOM 1403 C CA . GLU A 1 175 ? 11.923 -3.014 11.424 1.00 78.88 175 GLU A CA 1
ATOM 1404 C C . GLU A 1 175 ? 10.408 -2.802 11.527 1.00 78.88 175 GLU A C 1
ATOM 1406 O O . GLU A 1 175 ? 9.808 -3.104 12.557 1.00 78.88 175 GLU A O 1
ATOM 1411 N N . TYR A 1 176 ? 9.785 -2.249 10.483 1.00 83.81 176 TYR A N 1
ATOM 1412 C CA . TYR A 1 176 ? 8.334 -2.089 10.404 1.00 83.81 176 TYR A CA 1
ATOM 1413 C C . TYR A 1 176 ? 7.623 -3.419 10.128 1.00 83.81 176 TYR A C 1
ATOM 1415 O O . TYR A 1 176 ? 6.566 -3.692 10.704 1.00 83.81 176 TYR A O 1
ATOM 1423 N N . GLY A 1 177 ? 8.216 -4.262 9.278 1.00 79.50 177 GLY A N 1
ATOM 1424 C CA . GLY A 1 177 ? 7.709 -5.589 8.940 1.00 79.50 177 GLY A CA 1
ATOM 1425 C C . GLY A 1 177 ? 7.631 -6.526 10.143 1.00 79.50 177 GLY A C 1
ATOM 1426 O O . GLY A 1 177 ? 6.691 -7.312 10.233 1.00 79.50 177 GLY A O 1
ATOM 1427 N N . MET A 1 178 ? 8.544 -6.361 11.106 1.00 80.00 178 MET A N 1
ATOM 1428 C CA . MET A 1 178 ? 8.581 -7.128 12.358 1.00 80.00 178 MET A CA 1
ATOM 1429 C C . MET A 1 178 ? 7.441 -6.807 13.336 1.00 80.00 178 MET A C 1
ATOM 1431 O O . MET A 1 178 ? 7.226 -7.564 14.282 1.00 80.00 178 MET A O 1
ATOM 1435 N N . LEU A 1 179 ? 6.712 -5.701 13.147 1.00 82.12 179 LEU A N 1
ATOM 1436 C CA . LEU A 1 179 ? 5.540 -5.401 13.971 1.00 82.12 179 LEU A CA 1
ATOM 1437 C C . LEU A 1 179 ? 4.380 -6.343 13.600 1.00 82.12 179 LEU A C 1
ATOM 1439 O O . LEU A 1 179 ? 4.117 -6.538 12.412 1.00 82.12 179 LEU A O 1
ATOM 1443 N N . PRO A 1 180 ? 3.631 -6.897 14.568 1.00 86.31 180 PRO A N 1
ATOM 1444 C CA . PRO A 1 180 ? 2.404 -7.626 14.273 1.00 86.31 180 PRO A CA 1
ATOM 1445 C C . PRO A 1 180 ? 1.418 -6.752 13.492 1.00 86.31 180 PRO A C 1
ATOM 1447 O O . PRO A 1 180 ? 1.227 -5.577 13.810 1.00 86.31 180 PRO A O 1
ATOM 1450 N N . ALA A 1 181 ? 0.731 -7.322 12.501 1.00 86.56 181 ALA A N 1
ATOM 1451 C CA . ALA A 1 181 ? -0.235 -6.568 11.700 1.00 86.56 181 ALA A CA 1
ATOM 1452 C C . ALA A 1 181 ? -1.379 -5.978 12.544 1.00 86.56 181 ALA A C 1
ATOM 1454 O O . ALA A 1 181 ? -1.864 -4.892 12.246 1.00 86.56 181 ALA A O 1
ATOM 1455 N N . SER A 1 182 ? -1.777 -6.640 13.634 1.00 88.44 182 SER A N 1
ATOM 1456 C CA . SER A 1 182 ? -2.772 -6.115 14.580 1.00 88.44 182 SER A CA 1
ATOM 1457 C C . SER A 1 182 ? -2.284 -4.862 15.311 1.00 88.44 182 SER A C 1
ATOM 1459 O O . SER A 1 182 ? -3.053 -3.922 15.500 1.00 88.44 182 SER A O 1
ATOM 1461 N N . GLU A 1 183 ? -1.002 -4.818 15.675 1.00 91.88 183 GLU A N 1
ATOM 1462 C CA . GLU A 1 183 ? -0.371 -3.646 16.283 1.00 91.88 183 GLU A CA 1
ATOM 1463 C C . GLU A 1 183 ? -0.238 -2.511 15.261 1.00 91.88 183 GLU A C 1
ATOM 1465 O O . GLU A 1 183 ? -0.569 -1.364 15.555 1.00 91.88 183 GLU A O 1
ATOM 1470 N N . ARG A 1 184 ? 0.156 -2.829 14.021 1.00 93.12 184 ARG A N 1
ATOM 1471 C CA . ARG A 1 184 ? 0.176 -1.847 12.927 1.00 93.12 184 ARG A CA 1
ATOM 1472 C C . ARG A 1 184 ? -1.208 -1.267 12.648 1.00 93.12 184 ARG A C 1
ATOM 1474 O O . ARG A 1 184 ? -1.319 -0.054 12.499 1.00 93.12 184 ARG A O 1
ATOM 1481 N N . ALA A 1 185 ? -2.250 -2.099 12.610 1.00 94.19 185 ALA A N 1
ATOM 1482 C CA . ALA A 1 185 ? -3.632 -1.663 12.418 1.00 94.19 185 ALA A CA 1
ATOM 1483 C C . ALA A 1 185 ? -4.070 -0.694 13.525 1.00 94.19 185 ALA A C 1
ATOM 1485 O O . ALA A 1 185 ? -4.634 0.357 13.236 1.00 94.19 185 ALA A O 1
ATOM 1486 N N . ASP A 1 186 ? -3.744 -1.005 14.780 1.00 95.19 186 ASP A N 1
ATOM 1487 C CA . ASP A 1 186 ? -3.995 -0.131 15.925 1.00 95.19 186 ASP A CA 1
ATOM 1488 C C . ASP A 1 186 ? -3.312 1.234 15.793 1.00 95.19 186 ASP A C 1
ATOM 1490 O O . ASP A 1 186 ? -3.963 2.275 15.891 1.00 95.19 186 ASP A O 1
ATOM 1494 N N . MET A 1 187 ? -2.014 1.241 15.485 1.00 96.00 187 MET A N 1
ATOM 1495 C CA . MET A 1 187 ? -1.266 2.478 15.265 1.00 96.00 187 MET A CA 1
ATOM 1496 C C . MET A 1 187 ? -1.798 3.281 14.070 1.00 96.00 187 MET A C 1
ATOM 1498 O O . MET A 1 187 ? -1.838 4.512 14.119 1.00 96.00 187 MET A O 1
ATOM 1502 N N . LEU A 1 188 ? -2.217 2.603 12.999 1.00 95.44 188 LEU A N 1
ATOM 1503 C CA . LEU A 1 188 ? -2.768 3.234 11.802 1.00 95.44 188 LEU A CA 1
ATOM 1504 C C . LEU A 1 188 ? -4.105 3.904 12.120 1.00 95.44 188 LEU A C 1
ATOM 1506 O O . LEU A 1 188 ? -4.282 5.076 11.787 1.00 95.44 188 LEU A O 1
ATOM 1510 N N . VAL A 1 189 ? -5.003 3.214 12.831 1.00 95.06 189 VAL A N 1
ATOM 1511 C CA . VAL A 1 189 ? -6.259 3.802 13.318 1.00 95.06 189 VAL A CA 1
ATOM 1512 C C . VAL A 1 189 ? -5.967 4.986 14.233 1.00 95.06 189 VAL A C 1
ATOM 1514 O O . VAL A 1 189 ? -6.510 6.061 14.004 1.00 95.06 189 VAL A O 1
ATOM 1517 N N . ALA A 1 190 ? -5.070 4.851 15.213 1.00 95.56 190 ALA A N 1
ATOM 1518 C CA . ALA A 1 190 ? -4.698 5.954 16.103 1.00 95.56 190 ALA A CA 1
ATOM 1519 C C . ALA A 1 190 ? -4.231 7.198 15.327 1.00 95.56 190 ALA A C 1
ATOM 1521 O O . ALA A 1 190 ? -4.572 8.328 15.674 1.00 95.56 190 ALA A O 1
ATOM 1522 N N . MET A 1 191 ? -3.454 6.975 14.265 1.00 95.88 191 MET A N 1
ATOM 1523 C CA . MET A 1 191 ? -2.914 8.023 13.410 1.00 95.88 191 MET A CA 1
ATOM 1524 C C . MET A 1 191 ? -3.982 8.683 12.533 1.00 95.88 191 MET A C 1
ATOM 1526 O O . MET A 1 191 ? -3.938 9.899 12.346 1.00 95.88 191 MET A O 1
ATOM 1530 N N . LYS A 1 192 ? -4.883 7.892 11.944 1.00 95.00 192 LYS A N 1
ATOM 1531 C CA . LYS A 1 192 ? -5.802 8.349 10.894 1.00 95.00 192 LYS A CA 1
ATOM 1532 C C . LYS A 1 192 ? -7.198 8.701 11.382 1.00 95.00 192 LYS A C 1
ATOM 1534 O O . LYS A 1 192 ? -7.871 9.492 10.730 1.00 95.00 192 LYS A O 1
ATOM 1539 N N . LEU A 1 193 ? -7.621 8.194 12.535 1.00 93.44 193 LEU A N 1
ATOM 1540 C CA . LEU A 1 193 ? -8.965 8.418 13.063 1.00 93.44 193 LEU A CA 1
ATOM 1541 C C . LEU A 1 193 ? -9.356 9.908 13.156 1.00 93.44 193 LEU A C 1
ATOM 1543 O O . LEU A 1 193 ? -10.469 10.227 12.741 1.00 93.44 193 LEU A O 1
ATOM 1547 N N . PRO A 1 194 ? -8.493 10.847 13.603 1.00 94.44 194 PRO A N 1
ATOM 1548 C CA . PRO A 1 194 ? -8.848 12.269 13.607 1.00 94.44 194 PRO A CA 1
ATOM 1549 C C . PRO A 1 194 ? -9.107 12.835 12.201 1.00 94.44 194 PRO A C 1
ATOM 1551 O O . PRO A 1 194 ? -10.040 13.609 12.002 1.00 94.44 194 PRO A O 1
ATOM 1554 N N . GLU A 1 195 ? -8.293 12.429 11.223 1.00 93.69 195 GLU A N 1
ATOM 1555 C CA . GLU A 1 195 ? -8.417 12.842 9.820 1.00 93.69 195 GLU A CA 1
ATOM 1556 C C . GLU A 1 195 ? -9.709 12.287 9.205 1.00 93.69 195 GLU A C 1
ATOM 1558 O O . GLU A 1 195 ? -10.469 13.022 8.578 1.00 93.69 195 GLU A O 1
ATOM 1563 N N . TRP A 1 196 ? -9.996 11.008 9.455 1.00 94.19 196 TRP A N 1
ATOM 1564 C CA . TRP A 1 196 ? -11.214 10.338 9.012 1.00 94.19 196 TRP A CA 1
ATOM 1565 C C . TRP A 1 196 ? -12.480 10.990 9.564 1.00 94.19 196 TRP A C 1
ATOM 1567 O O . TRP A 1 196 ? -13.399 11.281 8.802 1.00 94.19 196 TRP A O 1
ATOM 1577 N N . MET A 1 197 ? -12.515 11.278 10.868 1.00 92.31 197 MET A N 1
ATOM 1578 C CA . MET A 1 197 ? -13.652 11.959 11.492 1.00 92.31 197 MET A CA 1
ATOM 1579 C C . MET A 1 197 ? -13.865 13.351 10.889 1.00 92.31 197 MET A C 1
ATOM 1581 O O . MET A 1 197 ? -14.985 13.697 10.522 1.00 92.31 197 MET A O 1
ATOM 1585 N N . SER A 1 198 ? -12.788 14.118 10.694 1.00 93.31 198 SER A N 1
ATOM 1586 C CA . SER A 1 198 ? -12.867 15.446 10.074 1.00 93.31 198 SER A CA 1
ATOM 1587 C C . SER A 1 198 ? -13.369 15.396 8.625 1.00 93.31 198 SER A C 1
ATOM 1589 O O . SER A 1 198 ? -14.158 16.253 8.211 1.00 93.31 198 SER A O 1
ATOM 1591 N N . ALA A 1 199 ? -12.958 14.387 7.851 1.00 91.38 199 ALA A N 1
ATOM 1592 C CA . ALA A 1 199 ? -13.437 14.184 6.488 1.00 91.38 199 ALA A CA 1
ATOM 1593 C C . ALA A 1 199 ? -14.942 13.859 6.450 1.00 91.38 199 ALA A C 1
ATOM 1595 O O . ALA A 1 199 ? -15.677 14.458 5.662 1.00 91.38 199 ALA A O 1
ATOM 1596 N N . LEU A 1 200 ? -15.409 12.971 7.334 1.00 92.81 200 LEU A N 1
ATOM 1597 C CA . LEU A 1 200 ? -16.824 12.603 7.447 1.00 92.81 200 LEU A CA 1
ATOM 1598 C C . LEU A 1 200 ? -17.698 13.793 7.877 1.00 92.81 200 LEU A C 1
ATOM 1600 O O . LEU A 1 200 ? -18.734 14.054 7.264 1.00 92.81 200 LEU A O 1
ATOM 1604 N N . GLU A 1 201 ? -17.255 14.574 8.866 1.00 93.25 201 GLU A N 1
ATOM 1605 C CA . GLU A 1 201 ? -17.941 15.800 9.300 1.00 93.25 201 GLU A CA 1
ATOM 1606 C C . GLU A 1 201 ? -18.029 16.838 8.175 1.00 93.25 201 GLU A C 1
ATOM 1608 O O . GLU A 1 201 ? -19.076 17.455 7.957 1.00 93.25 201 GLU A O 1
ATOM 1613 N N . SER A 1 202 ? -16.938 17.011 7.425 1.00 91.81 202 SER A N 1
ATOM 1614 C CA . SER A 1 202 ? -16.886 17.939 6.294 1.00 91.81 202 SER A CA 1
ATOM 1615 C C . SER A 1 202 ? -17.853 17.535 5.183 1.00 91.81 202 SER A C 1
ATOM 1617 O O . SER A 1 202 ? -18.551 18.388 4.629 1.00 91.81 202 SER A O 1
ATOM 1619 N N . GLU A 1 203 ? -17.935 16.239 4.871 1.00 90.38 203 GLU A N 1
ATOM 1620 C CA . GLU A 1 203 ? -18.882 15.737 3.877 1.00 90.38 203 GLU A CA 1
ATOM 1621 C C . GLU A 1 203 ? -20.330 15.903 4.341 1.00 90.38 203 GLU A C 1
ATOM 1623 O O . GLU A 1 203 ? -21.172 16.342 3.554 1.00 90.38 203 GLU A O 1
ATOM 1628 N N . LYS A 1 204 ? -20.627 15.618 5.613 1.00 90.94 204 LYS A N 1
ATOM 1629 C CA . LYS A 1 204 ? -21.964 15.827 6.180 1.00 90.94 204 LYS A CA 1
ATOM 1630 C C . LYS A 1 204 ? -22.401 17.286 6.054 1.00 90.94 204 LYS A C 1
ATOM 1632 O O . LYS A 1 204 ? -23.452 17.561 5.477 1.00 90.94 204 LYS A O 1
ATOM 1637 N N . MET A 1 205 ? -21.544 18.224 6.461 1.00 91.31 205 MET A N 1
ATOM 1638 C CA . MET A 1 205 ? -21.806 19.659 6.301 1.00 91.31 205 MET A CA 1
ATOM 1639 C C . MET A 1 205 ? -21.992 20.067 4.833 1.00 91.31 205 MET A C 1
ATOM 1641 O O . MET A 1 205 ? -22.791 20.953 4.529 1.00 91.31 205 MET A O 1
ATOM 1645 N N . ARG A 1 206 ? -21.258 19.448 3.899 1.00 88.88 206 ARG A N 1
ATOM 1646 C CA . ARG A 1 206 ? -21.411 19.709 2.460 1.00 88.88 206 ARG A CA 1
ATOM 1647 C C . ARG A 1 206 ? -22.766 19.234 1.939 1.00 88.88 206 ARG A C 1
ATOM 1649 O O . ARG A 1 206 ? -23.349 19.921 1.102 1.00 88.88 206 ARG A O 1
ATOM 1656 N N . ARG A 1 207 ? -23.251 18.081 2.410 1.00 87.62 207 ARG A N 1
ATOM 1657 C CA . ARG A 1 207 ? -24.557 17.521 2.033 1.00 87.62 207 ARG A CA 1
ATOM 1658 C C . ARG A 1 207 ? -25.712 18.348 2.589 1.00 87.62 207 ARG A C 1
ATOM 1660 O O . ARG A 1 207 ? -26.634 18.626 1.844 1.00 87.62 207 ARG A O 1
ATOM 1667 N N . GLU A 1 208 ? -25.629 18.808 3.834 1.00 89.06 208 GLU A N 1
ATOM 1668 C CA . GLU A 1 208 ? -26.673 19.635 4.467 1.00 89.06 208 GLU A CA 1
ATOM 1669 C C . GLU A 1 208 ? -26.831 21.031 3.835 1.00 89.06 208 GLU A C 1
ATOM 1671 O O . GLU A 1 208 ? -27.866 21.674 3.989 1.00 89.06 208 GLU A O 1
ATOM 1676 N N . ARG A 1 209 ? -25.804 21.520 3.128 1.00 88.44 209 ARG A N 1
ATOM 1677 C CA . ARG A 1 209 ? -25.830 22.811 2.414 1.00 88.44 209 ARG A CA 1
ATOM 1678 C C . ARG A 1 209 ? -26.367 22.725 0.981 1.00 88.44 209 ARG A C 1
ATOM 1680 O O . ARG A 1 209 ? -26.478 23.771 0.341 1.00 88.44 209 ARG A O 1
ATOM 1687 N N . ARG A 1 210 ? -26.608 21.522 0.457 1.00 75.38 210 ARG A N 1
ATOM 1688 C CA . ARG A 1 210 ? -27.154 21.280 -0.887 1.00 75.38 210 ARG A CA 1
ATOM 1689 C C . ARG A 1 210 ? -28.645 20.997 -0.806 1.00 75.38 210 ARG A C 1
ATOM 1691 O O . ARG A 1 210 ? -29.343 21.456 -1.733 1.00 75.38 210 ARG A O 1
#